Protein AF-A0A8S2RSL2-F1 (afdb_monomer_lite)

Sequence (350 aa):
KLLSSSQSYVFEQVNFQDLADSLFYENQVACEIDRRKESNYLLIDHKEEIDSLKLAISENDDIISQIELQLKKLLKDTNKYEQFKITTKADIENLSKEIVLKKQATEYILSINPETERLQNAIEKLKVKLTTLESQWNDIRQTLAEQKDTINKSLSDRLSQTNEKLQMINDMKQKGRLLMTDIKDKGEIFQRLNGEYEQQKTKLKNKQDNNRQFFTKQILEIVANTTKQKEEINKTIIETRVLQKDLNRLTEKLERTFQVTDTRLFKDAKVDECARRSYKMLITLHCDCDFVYKIVEEIGVIIREIRELEDQIEVEAQKNMSTNLETLLNEYKKIKGENMALKSKVGNSK

InterPro domains:
  IPR008530 Coiled-coil domain-containing protein 22 [PTHR15668] (45-346)
  IPR048348 CCDC22, coiled-coil domain [PF05667] (42-319)

Secondary structure (DSSP, 8-state):
-----------------SSSSTTSSSTTTSSTTHHHHHHHHHHHHHHHHHHHHHHHHHHHHHHHHHHHHHHHHHHHHHHHHHHHHHHHHHHHHHHHHHHHHHHHHHHHHHHHHHHHHHHHHHHHHHHHHHHHHHHHHHHHHHHHHHHHHHHHHHHHHHHHHHHHHHHHHHHHHHHHHHHHHHHHHHHHHHHHHHHHHHHHHHHHHHHHHHHHHHHHHHHHHHHHHHHHHHHHHHHHHHHHHHHHHHHHHHHHHHHHHHHHHHHHHHHHTTT-HHHHHHHHHHHHHHHHHHHHHHHHHHHHHHHHHHHHHHHHHHHHHHT-HHHHHHHHHHHHHHHHHHHHHHHHHHHTT-

Organism: NCBI:txid1234261

Structure (mmCIF, N/CA/C/O backbone):
data_AF-A0A8S2RSL2-F1
#
_entry.id   AF-A0A8S2RSL2-F1
#
loop_
_atom_site.group_PDB
_atom_site.id
_atom_site.type_symbol
_atom_site.label_atom_id
_atom_site.label_alt_id
_atom_site.label_comp_id
_atom_site.label_asym_id
_atom_site.label_entity_id
_atom_site.label_seq_id
_atom_site.pdbx_PDB_ins_code
_atom_site.Cartn_x
_atom_site.Cartn_y
_atom_site.Cartn_z
_atom_site.occupancy
_atom_site.B_iso_or_equiv
_atom_site.auth_seq_id
_atom_site.auth_comp_id
_atom_site.auth_asym_id
_atom_site.auth_atom_id
_atom_site.pdbx_PDB_model_num
ATOM 1 N N . LYS A 1 1 ? 109.206 52.156 -227.667 1.00 40.44 1 LYS A N 1
ATOM 2 C CA . LYS A 1 1 ? 109.828 52.419 -228.989 1.00 40.44 1 LYS A CA 1
ATOM 3 C C . LYS A 1 1 ? 110.739 53.640 -228.848 1.00 40.44 1 LYS A C 1
ATOM 5 O O . LYS A 1 1 ? 110.210 54.656 -228.442 1.00 40.44 1 LYS A O 1
ATOM 10 N N . LEU A 1 2 ? 112.037 53.459 -229.147 1.00 46.91 2 LEU A N 1
ATOM 11 C CA . LEU A 1 2 ? 113.024 54.375 -229.781 1.00 46.91 2 LEU A CA 1
ATOM 12 C C . LEU A 1 2 ? 113.200 55.812 -229.218 1.00 46.91 2 LEU A C 1
ATOM 14 O O . LEU A 1 2 ? 112.236 56.560 -229.183 1.00 46.91 2 LEU A O 1
ATOM 18 N N . LEU A 1 3 ? 114.397 56.151 -228.689 1.00 50.72 3 LEU A N 1
ATOM 19 C CA . LEU A 1 3 ? 115.551 56.913 -229.283 1.00 50.72 3 LEU A CA 1
ATOM 20 C C . LEU A 1 3 ? 115.471 58.432 -228.950 1.00 50.72 3 LEU A C 1
ATOM 22 O O . LEU A 1 3 ? 114.365 58.940 -228.888 1.00 50.72 3 LEU A O 1
ATOM 26 N N . SER A 1 4 ? 116.519 59.263 -228.780 1.00 50.34 4 SER A N 1
ATOM 27 C CA . SER A 1 4 ? 117.995 59.155 -228.633 1.00 50.34 4 SER A CA 1
ATOM 28 C C . SER A 1 4 ? 118.654 60.559 -228.521 1.00 50.34 4 SER A C 1
ATOM 30 O O . SER A 1 4 ? 118.080 61.504 -229.052 1.00 50.34 4 SER A O 1
ATOM 32 N N . SER A 1 5 ? 119.922 60.599 -228.048 1.00 45.25 5 SER A N 1
ATOM 33 C CA . SER A 1 5 ? 121.058 61.523 -228.374 1.00 45.25 5 SER A CA 1
ATOM 34 C C . SER A 1 5 ? 121.157 62.889 -227.653 1.00 45.25 5 SER A C 1
ATOM 36 O O . SER A 1 5 ? 120.127 63.523 -227.497 1.00 45.25 5 SER A O 1
ATOM 38 N N . SER A 1 6 ? 122.303 63.535 -227.330 1.00 51.75 6 SER A N 1
ATOM 39 C CA . SER A 1 6 ? 123.736 63.264 -226.984 1.00 51.75 6 SER A CA 1
ATOM 40 C C . SER A 1 6 ? 124.492 64.633 -226.906 1.00 51.75 6 SER A C 1
ATOM 42 O O . SER A 1 6 ? 124.106 65.541 -227.631 1.00 51.75 6 SER A O 1
ATOM 44 N N . GLN A 1 7 ? 125.618 64.701 -226.154 1.00 46.22 7 GLN A N 1
ATOM 45 C CA . GLN A 1 7 ? 126.824 65.605 -226.215 1.00 46.22 7 GLN A CA 1
ATOM 46 C C . GLN A 1 7 ? 127.080 66.834 -225.267 1.00 46.22 7 GLN A C 1
ATOM 48 O O . GLN A 1 7 ? 126.308 67.779 -225.215 1.00 46.22 7 GLN A O 1
ATOM 53 N N . SER A 1 8 ? 128.275 66.773 -224.620 1.00 43.94 8 SER A N 1
ATOM 54 C CA . SER A 1 8 ? 129.411 67.705 -224.277 1.00 43.94 8 SER A CA 1
ATOM 55 C C . SER A 1 8 ? 129.358 69.179 -223.758 1.00 43.94 8 SER A C 1
ATOM 57 O O . SER A 1 8 ? 128.976 70.074 -224.496 1.00 43.94 8 SER A O 1
ATOM 59 N N . TYR A 1 9 ? 130.006 69.381 -222.577 1.00 49.00 9 TYR A N 1
ATOM 60 C CA . TYR A 1 9 ? 131.206 70.196 -222.151 1.00 49.00 9 TYR A CA 1
ATOM 61 C C . TYR A 1 9 ? 131.357 71.761 -222.129 1.00 49.00 9 TYR A C 1
ATOM 63 O O . TYR A 1 9 ? 130.999 72.455 -223.071 1.00 49.00 9 TYR A O 1
ATOM 71 N N . VAL A 1 10 ? 132.148 72.209 -221.108 1.00 42.22 10 VAL A N 1
ATOM 72 C CA . VAL A 1 10 ? 133.019 73.427 -220.881 1.00 42.22 10 VAL A CA 1
ATOM 73 C C . VAL A 1 10 ? 132.590 74.439 -219.766 1.00 42.22 10 VAL A C 1
ATOM 75 O O . VAL A 1 10 ? 131.472 74.389 -219.279 1.00 42.22 10 VAL A O 1
ATOM 78 N N . PHE A 1 11 ? 133.557 75.252 -219.292 1.00 40.66 11 PHE A N 1
ATOM 79 C CA . PHE A 1 11 ? 134.005 75.650 -217.935 1.00 40.66 11 PHE A CA 1
ATOM 80 C C . PHE A 1 11 ? 133.824 77.166 -217.594 1.00 40.66 11 PHE A C 1
ATOM 82 O O . PHE A 1 11 ? 133.716 77.979 -218.503 1.00 40.66 11 PHE A O 1
ATOM 89 N N . GLU A 1 12 ? 133.944 77.491 -216.291 1.00 41.50 12 GLU A N 1
ATOM 90 C CA . GLU A 1 12 ? 134.412 78.742 -215.608 1.00 41.50 12 GLU A CA 1
ATOM 91 C C . GLU A 1 12 ? 133.549 80.020 -215.335 1.00 41.50 12 GLU A C 1
ATOM 93 O O . GLU A 1 12 ? 133.192 80.773 -216.230 1.00 41.50 12 GLU A O 1
ATOM 98 N N . GLN A 1 13 ? 133.357 80.256 -214.014 1.00 45.94 13 GLN A N 1
ATOM 99 C CA . GLN A 1 13 ? 133.505 81.443 -213.114 1.00 45.94 13 GLN A CA 1
ATOM 100 C C . GLN A 1 13 ? 132.868 82.859 -213.304 1.00 45.94 13 GLN A C 1
ATOM 102 O O . GLN A 1 13 ? 132.840 83.434 -214.384 1.00 45.94 13 GLN A O 1
ATOM 107 N N . VAL A 1 14 ? 132.604 83.461 -212.108 1.00 44.91 14 VAL A N 1
ATOM 108 C CA . VAL A 1 14 ? 132.403 84.893 -211.693 1.00 44.91 14 VAL A CA 1
ATOM 109 C C . VAL A 1 14 ? 130.919 85.385 -211.729 1.00 44.91 14 VAL A C 1
ATOM 111 O O . VAL A 1 14 ? 130.247 85.100 -212.705 1.00 44.91 14 VAL A O 1
ATOM 114 N N . ASN A 1 15 ? 130.253 86.092 -210.777 1.00 37.25 15 ASN A N 1
ATOM 115 C CA . ASN A 1 15 ? 130.554 86.851 -209.536 1.00 37.25 15 ASN A CA 1
ATOM 116 C C . ASN A 1 15 ? 129.283 87.090 -208.651 1.00 37.25 15 ASN A C 1
ATOM 118 O O . ASN A 1 15 ? 128.195 87.242 -209.194 1.00 37.25 15 ASN A O 1
ATOM 122 N N . PHE A 1 16 ? 129.497 87.258 -207.332 1.00 37.00 16 PHE A N 1
ATOM 123 C CA . PHE A 1 16 ? 12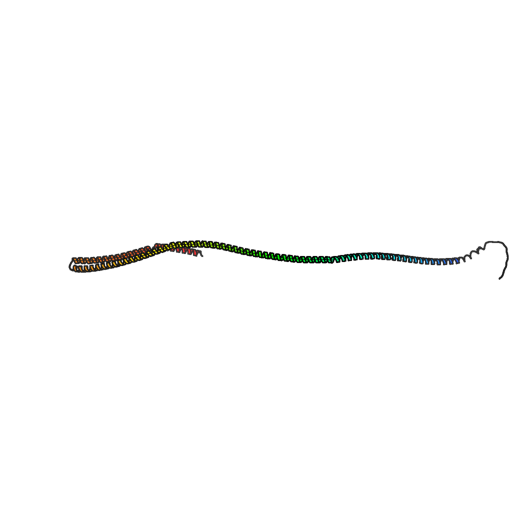8.826 88.107 -206.305 1.00 37.00 16 PHE A CA 1
ATOM 124 C C . PHE A 1 16 ? 127.276 88.242 -206.252 1.00 37.00 16 PHE A C 1
ATOM 126 O O . PHE A 1 16 ? 126.670 88.947 -207.050 1.00 37.00 16 PHE A O 1
ATOM 133 N N . GLN A 1 17 ? 126.572 87.552 -205.341 1.00 45.88 17 GLN A N 1
ATOM 134 C CA . GLN A 1 17 ? 126.402 87.781 -203.878 1.00 45.88 17 GLN A CA 1
ATOM 135 C C . GLN A 1 17 ? 125.217 88.698 -203.456 1.00 45.88 17 GLN A C 1
ATOM 137 O O . GLN A 1 17 ? 124.934 88.735 -202.270 1.00 45.88 17 GLN A O 1
ATOM 142 N N . ASP A 1 18 ? 124.445 89.317 -204.369 1.00 39.16 18 ASP A N 1
ATOM 143 C CA . ASP A 1 18 ? 123.460 90.365 -203.973 1.00 39.16 18 ASP A CA 1
ATOM 144 C C . ASP A 1 18 ? 121.971 90.206 -204.387 1.00 39.16 18 ASP A C 1
ATOM 146 O O . ASP A 1 18 ? 121.194 91.134 -204.193 1.00 39.16 18 ASP A O 1
ATOM 150 N N . LEU A 1 19 ? 121.480 89.062 -204.889 1.00 47.09 19 LEU A N 1
ATOM 151 C CA . LEU A 1 19 ? 120.009 88.825 -204.922 1.00 47.09 19 LEU A CA 1
ATOM 152 C C . LEU A 1 19 ? 119.592 87.360 -204.715 1.00 47.09 19 LEU A C 1
ATOM 154 O O . LEU A 1 19 ? 118.486 86.952 -205.066 1.00 47.09 19 LEU A O 1
ATOM 158 N N . ALA A 1 20 ? 120.476 86.574 -204.101 1.00 43.47 20 ALA A N 1
ATOM 159 C CA . ALA A 1 20 ? 120.116 85.306 -203.473 1.00 43.47 20 ALA A CA 1
ATOM 160 C C . ALA A 1 20 ? 119.351 85.519 -202.141 1.00 43.47 20 ALA A C 1
ATOM 162 O O . ALA A 1 20 ? 118.749 84.577 -201.637 1.00 43.47 20 ALA A O 1
ATOM 163 N N . ASP A 1 21 ? 119.265 86.760 -201.636 1.00 43.25 21 ASP A N 1
ATOM 164 C CA . ASP A 1 21 ? 118.575 87.113 -200.382 1.00 43.25 21 ASP A CA 1
ATOM 165 C C . ASP A 1 21 ? 117.075 87.435 -200.535 1.00 43.25 21 ASP A C 1
ATOM 167 O O . ASP A 1 21 ? 116.334 87.403 -199.554 1.00 43.25 21 ASP A O 1
ATOM 171 N N . SER A 1 22 ? 116.560 87.639 -201.756 1.00 47.34 22 SER A N 1
ATOM 172 C CA . SER A 1 22 ? 115.098 87.696 -201.978 1.00 47.34 22 SER A CA 1
ATOM 173 C C . SER A 1 22 ? 114.487 86.308 -202.233 1.00 47.34 22 SER A C 1
ATOM 175 O O . SER A 1 22 ? 113.265 86.167 -202.264 1.00 47.34 22 SER A O 1
ATOM 177 N N . LEU A 1 23 ? 115.340 85.283 -202.371 1.00 50.75 23 LEU A N 1
ATOM 178 C CA . LEU A 1 23 ? 115.007 83.862 -202.503 1.00 50.75 23 LEU A CA 1
ATOM 179 C C . LEU A 1 23 ? 114.842 83.144 -201.146 1.00 50.75 23 LEU A C 1
ATOM 181 O O . LEU A 1 23 ? 114.748 81.921 -201.130 1.00 50.75 23 LEU A O 1
ATOM 185 N N . PHE A 1 24 ? 114.767 83.858 -200.014 1.00 47.62 24 PHE A N 1
ATOM 186 C CA . PHE A 1 24 ? 114.710 83.199 -198.700 1.00 47.62 24 PHE A CA 1
ATOM 187 C C . PHE A 1 24 ? 113.579 83.656 -197.760 1.00 47.62 24 PHE A C 1
ATOM 189 O O . PHE A 1 24 ? 113.205 82.880 -196.889 1.00 47.62 24 PHE A O 1
ATOM 196 N N . TYR A 1 25 ? 112.965 84.840 -197.928 1.00 52.78 25 TYR A N 1
ATOM 197 C CA . TYR A 1 25 ? 112.122 85.389 -196.845 1.00 52.78 25 TYR A CA 1
ATOM 198 C C . TYR A 1 25 ? 110.593 85.340 -197.006 1.00 52.78 25 TYR A C 1
ATOM 200 O O . TYR A 1 25 ? 109.908 85.249 -195.992 1.00 52.78 25 TYR A O 1
ATOM 208 N N . GLU A 1 26 ? 110.011 85.346 -198.211 1.00 48.56 26 GLU A N 1
ATOM 209 C CA . GLU A 1 26 ? 108.533 85.389 -198.315 1.00 48.56 26 GLU A CA 1
ATOM 210 C C . GLU A 1 26 ? 107.872 84.034 -198.596 1.00 48.56 26 GLU A C 1
ATOM 212 O O . GLU A 1 26 ? 106.778 83.775 -198.096 1.00 48.56 26 GLU A O 1
ATOM 217 N N . ASN A 1 27 ? 108.549 83.104 -199.278 1.00 50.44 27 ASN A N 1
ATOM 218 C CA . ASN A 1 27 ? 107.968 81.784 -199.571 1.00 50.44 27 ASN A CA 1
ATOM 219 C C . ASN A 1 27 ? 108.178 80.738 -198.452 1.00 50.44 27 ASN A C 1
ATOM 221 O O . ASN A 1 27 ? 107.645 79.634 -198.540 1.00 50.44 27 ASN A O 1
ATOM 225 N N . GLN A 1 28 ? 108.906 81.088 -197.381 1.00 52.16 28 GLN A N 1
ATOM 226 C CA . GLN A 1 28 ? 109.078 80.246 -196.186 1.00 52.16 28 GLN A CA 1
ATOM 227 C C . GLN A 1 28 ? 108.006 80.519 -195.107 1.00 52.16 28 GLN A C 1
ATOM 229 O O . GLN A 1 28 ? 107.747 79.666 -194.269 1.00 52.16 28 GLN A O 1
ATOM 234 N N . VAL A 1 29 ? 107.300 81.658 -195.155 1.00 55.25 29 VAL A N 1
ATOM 235 C CA . VAL A 1 29 ? 106.360 82.052 -194.083 1.00 55.25 29 VAL A CA 1
ATOM 236 C C . VAL A 1 29 ? 104.937 81.509 -194.291 1.00 55.25 29 VAL A C 1
ATOM 238 O O . VAL A 1 29 ? 104.241 81.230 -193.315 1.00 55.25 29 VAL A O 1
ATOM 241 N N . ALA A 1 30 ? 104.494 81.277 -195.531 1.00 48.28 30 ALA A N 1
ATOM 242 C CA . ALA A 1 30 ? 103.122 80.817 -195.782 1.00 48.28 30 ALA A CA 1
ATOM 243 C C . ALA A 1 30 ? 102.903 79.310 -195.513 1.00 48.28 30 ALA A C 1
ATOM 245 O O . ALA A 1 30 ? 101.808 78.918 -195.123 1.00 48.28 30 ALA A O 1
ATOM 246 N N . CYS A 1 31 ? 103.934 78.463 -195.641 1.00 48.91 31 CYS A N 1
ATOM 247 C CA . CYS A 1 31 ? 103.812 77.006 -195.447 1.00 48.91 31 CYS A CA 1
ATOM 248 C C . CYS A 1 31 ? 103.988 76.547 -193.979 1.00 48.91 31 CYS A C 1
ATOM 250 O O . CYS A 1 31 ? 103.610 75.431 -193.624 1.00 48.91 31 CYS A O 1
ATOM 252 N N . GLU A 1 32 ? 104.530 77.397 -193.098 1.00 52.94 32 GLU A N 1
ATOM 253 C CA . GLU A 1 32 ? 104.792 77.056 -191.688 1.00 52.94 32 GLU A CA 1
ATOM 254 C C . GLU A 1 32 ? 103.556 77.251 -190.773 1.00 52.94 32 GLU A C 1
ATOM 256 O O . GLU A 1 32 ? 103.499 76.706 -189.667 1.00 52.94 32 GLU A O 1
ATOM 261 N N . ILE A 1 33 ? 102.538 78.001 -191.222 1.00 55.09 33 ILE A N 1
ATOM 262 C CA . ILE A 1 33 ? 101.327 78.293 -190.429 1.00 55.09 33 ILE A CA 1
ATOM 263 C C . ILE A 1 33 ? 100.302 77.147 -190.497 1.00 55.09 33 ILE A C 1
ATOM 265 O O . ILE A 1 33 ? 99.645 76.867 -189.489 1.00 55.09 33 ILE A O 1
ATOM 269 N N . ASP A 1 34 ? 100.216 76.418 -191.612 1.00 53.44 34 ASP A N 1
ATOM 270 C CA . ASP A 1 34 ? 99.239 75.328 -191.753 1.00 53.44 34 ASP A CA 1
ATOM 271 C C . ASP A 1 34 ? 99.625 74.057 -190.970 1.00 53.44 34 ASP A C 1
ATOM 273 O O . ASP A 1 34 ? 98.750 73.395 -190.413 1.00 53.44 34 ASP A O 1
ATOM 277 N N . ARG A 1 35 ? 100.921 73.776 -190.743 1.00 54.91 35 ARG A N 1
ATOM 278 C CA . ARG A 1 35 ? 101.350 72.634 -189.899 1.00 54.91 35 ARG A CA 1
ATOM 279 C C . ARG A 1 35 ? 101.086 72.807 -188.400 1.00 54.91 35 ARG A C 1
ATOM 281 O O . ARG A 1 35 ? 101.005 71.815 -187.676 1.00 54.91 35 ARG A O 1
ATOM 288 N N . ARG A 1 36 ? 100.939 74.039 -187.898 1.00 55.44 36 ARG A N 1
ATOM 289 C CA . ARG A 1 36 ? 100.683 74.291 -186.464 1.00 55.44 36 ARG A CA 1
ATOM 290 C C . ARG A 1 36 ? 99.218 74.120 -186.055 1.00 55.44 36 ARG A C 1
ATOM 292 O O . ARG A 1 36 ? 98.954 73.968 -184.864 1.00 55.44 36 ARG A O 1
ATOM 299 N N . LYS A 1 37 ? 98.272 74.111 -187.000 1.00 55.59 37 LYS A N 1
ATOM 300 C CA . LYS A 1 37 ? 96.844 73.915 -186.691 1.00 55.59 37 LYS A CA 1
ATOM 301 C C . LYS A 1 37 ? 96.454 72.439 -186.554 1.00 55.59 37 LYS A C 1
ATOM 303 O O . LYS A 1 37 ? 95.645 72.128 -185.688 1.00 55.59 37 LYS A O 1
ATOM 308 N N . GLU A 1 38 ? 97.078 71.528 -187.301 1.00 53.66 38 GLU A N 1
ATOM 309 C CA . GLU A 1 38 ? 96.786 70.083 -187.213 1.00 53.66 38 GLU A CA 1
ATOM 310 C C . GLU A 1 38 ? 97.300 69.426 -185.921 1.00 53.66 38 GLU A C 1
ATOM 312 O O . GLU A 1 38 ? 96.630 68.578 -185.341 1.00 53.66 38 GLU A O 1
ATOM 317 N N . SER A 1 39 ? 98.451 69.862 -185.402 1.00 52.69 39 SER A N 1
ATOM 318 C CA . SER A 1 39 ? 99.049 69.279 -184.188 1.00 52.69 39 SER A CA 1
ATOM 319 C C . SER A 1 39 ? 98.267 69.602 -182.899 1.00 52.69 39 SER A C 1
ATOM 321 O O . SER A 1 39 ? 98.309 68.833 -181.941 1.00 52.69 39 SER A O 1
ATOM 323 N N . ASN A 1 40 ? 97.509 70.705 -182.874 1.00 57.56 40 ASN A N 1
ATOM 324 C CA . ASN A 1 40 ? 96.727 71.108 -181.700 1.00 57.56 40 ASN A CA 1
ATOM 325 C C . ASN A 1 40 ? 95.361 70.407 -181.596 1.00 57.56 40 ASN A C 1
ATOM 327 O O . ASN A 1 40 ? 94.873 70.219 -180.486 1.00 57.56 40 ASN A O 1
ATOM 331 N N . TYR A 1 41 ? 94.759 69.983 -182.713 1.00 57.91 41 TYR A N 1
ATOM 332 C CA . TYR A 1 41 ? 93.483 69.255 -182.674 1.00 57.91 41 TYR A CA 1
ATOM 333 C C . TYR A 1 41 ? 93.645 67.820 -182.144 1.00 57.91 41 TYR A C 1
ATOM 335 O O . TYR A 1 41 ? 92.805 67.357 -181.381 1.00 57.91 41 TYR A O 1
ATOM 343 N N . LEU A 1 42 ? 94.766 67.150 -182.436 1.00 56.84 42 LEU A N 1
ATOM 344 C CA . LEU A 1 42 ? 95.013 65.769 -181.990 1.00 56.84 42 LEU A CA 1
ATOM 345 C C . LEU A 1 42 ? 95.292 65.643 -180.475 1.00 56.84 42 LEU A C 1
ATOM 347 O O . LEU A 1 42 ? 95.115 64.584 -179.881 1.00 56.84 42 LEU A O 1
ATOM 351 N N . LEU A 1 43 ? 95.744 66.724 -179.834 1.00 58.38 43 LEU A N 1
ATOM 352 C CA . LEU A 1 43 ? 96.118 66.729 -178.414 1.00 58.38 43 LEU A CA 1
ATOM 353 C C . LEU A 1 43 ? 94.914 66.930 -177.477 1.00 58.38 43 LEU A C 1
ATOM 355 O O . LEU A 1 43 ? 95.019 66.658 -176.281 1.00 58.38 43 LEU A O 1
ATOM 359 N N . ILE A 1 44 ? 93.785 67.401 -178.014 1.00 61.62 44 ILE A N 1
ATOM 360 C CA . ILE A 1 44 ? 92.535 67.594 -177.269 1.00 61.62 44 ILE A CA 1
ATOM 361 C C . ILE A 1 44 ? 91.763 66.268 -177.178 1.00 61.62 44 ILE A C 1
ATOM 363 O O . ILE A 1 44 ? 91.394 65.884 -176.069 1.00 61.62 44 ILE A O 1
ATOM 367 N N . ASP A 1 45 ? 91.658 65.506 -178.273 1.00 60.25 45 ASP A N 1
ATOM 368 C CA . ASP A 1 45 ? 90.980 64.193 -178.286 1.00 60.25 45 ASP A CA 1
ATOM 369 C C . ASP A 1 45 ? 91.620 63.187 -177.313 1.00 60.25 45 ASP A C 1
ATOM 371 O O . ASP A 1 45 ? 90.931 62.538 -176.526 1.00 60.25 45 ASP A O 1
ATOM 375 N N . HIS A 1 46 ? 92.955 63.110 -177.268 1.00 61.78 46 HIS A N 1
ATOM 376 C CA . HIS A 1 46 ? 93.641 62.214 -176.328 1.00 61.78 46 HIS A CA 1
ATOM 377 C C . HIS A 1 46 ? 93.460 62.607 -174.854 1.00 61.78 46 HIS A C 1
ATOM 379 O O . HIS A 1 46 ? 93.664 61.780 -173.963 1.00 61.78 46 HIS A O 1
ATOM 385 N N . LYS A 1 47 ? 93.089 63.860 -174.567 1.00 62.03 47 LYS A N 1
ATOM 386 C CA . LYS A 1 47 ? 92.864 64.325 -173.195 1.00 62.03 47 LYS A CA 1
ATOM 387 C C . LYS A 1 47 ? 91.468 63.949 -172.698 1.00 62.03 47 LYS A C 1
ATOM 389 O O . LYS A 1 47 ? 91.341 63.541 -171.547 1.00 62.03 47 LYS A O 1
ATOM 394 N N . GLU A 1 48 ? 90.463 64.001 -173.571 1.00 62.97 48 GLU A N 1
ATOM 395 C CA . GLU A 1 48 ? 89.098 63.564 -173.251 1.00 62.97 48 GLU A CA 1
ATOM 396 C C . GLU A 1 48 ? 89.015 62.041 -173.034 1.00 62.97 48 GLU A C 1
ATOM 398 O O . GLU A 1 48 ? 88.341 61.578 -172.111 1.00 62.97 48 GLU A O 1
ATOM 403 N N . GLU A 1 49 ? 89.782 61.249 -173.791 1.00 62.06 49 GLU A N 1
ATOM 404 C CA . GLU A 1 49 ? 89.819 59.788 -173.625 1.00 62.06 49 GLU A CA 1
ATOM 405 C C . GLU A 1 49 ? 90.417 59.361 -172.267 1.00 62.06 49 GLU A C 1
ATOM 407 O O . GLU A 1 49 ? 89.874 58.482 -171.589 1.00 62.06 49 GLU A O 1
ATOM 412 N N . ILE A 1 50 ? 91.485 60.029 -171.810 1.00 62.56 50 ILE A N 1
ATOM 413 C CA . ILE A 1 50 ? 92.126 59.748 -170.512 1.00 62.56 50 ILE A CA 1
ATOM 414 C C . ILE A 1 50 ? 91.199 60.084 -169.336 1.00 62.56 50 ILE A C 1
ATOM 416 O O . ILE A 1 50 ? 91.195 59.359 -168.335 1.00 62.56 50 ILE A O 1
ATOM 420 N N . ASP A 1 51 ? 90.410 61.153 -169.437 1.00 64.88 51 ASP A N 1
ATOM 421 C CA . ASP A 1 51 ? 89.491 61.535 -168.364 1.00 64.88 51 ASP A CA 1
ATOM 422 C C . ASP A 1 51 ? 88.278 60.589 -168.280 1.00 64.88 51 ASP A C 1
ATOM 424 O O . ASP A 1 51 ? 87.822 60.289 -167.174 1.00 64.88 51 ASP A O 1
ATOM 428 N N . SER A 1 52 ? 87.835 59.998 -169.398 1.00 65.44 52 SER A N 1
ATOM 429 C CA . SER A 1 52 ? 86.785 58.962 -169.388 1.00 65.44 52 SER A CA 1
ATOM 430 C C . SER A 1 52 ? 87.229 57.659 -168.698 1.00 65.44 52 SER A C 1
ATOM 432 O O . SER A 1 52 ? 86.493 57.094 -167.886 1.00 65.44 52 SER A O 1
ATOM 434 N N . LEU A 1 53 ? 88.470 57.215 -168.939 1.00 66.00 53 LEU A N 1
ATOM 435 C CA . LEU A 1 53 ? 89.018 55.998 -168.330 1.00 66.00 53 LEU A CA 1
ATOM 436 C C . LEU A 1 53 ? 89.294 56.166 -166.831 1.00 66.00 53 LEU A C 1
ATOM 438 O O . LEU A 1 53 ? 89.105 55.221 -166.065 1.00 66.00 53 LEU A O 1
ATOM 442 N N . LYS A 1 54 ? 89.685 57.366 -166.381 1.00 62.69 54 LYS A N 1
ATOM 443 C CA . LYS A 1 54 ? 89.822 57.657 -164.943 1.00 62.69 54 LYS A CA 1
ATOM 444 C C . LYS A 1 54 ? 88.489 57.566 -164.207 1.00 62.69 54 LYS A C 1
ATOM 446 O O . LYS A 1 54 ? 88.462 57.078 -163.079 1.00 62.69 54 LYS A O 1
ATOM 451 N N . LEU A 1 55 ? 87.399 58.003 -164.839 1.00 68.19 55 LEU A N 1
ATOM 452 C CA . LEU A 1 55 ? 86.069 57.936 -164.237 1.00 68.19 55 LEU A CA 1
ATOM 453 C C . LEU A 1 55 ? 85.621 56.477 -164.040 1.00 68.19 55 LEU A C 1
ATOM 455 O O . LEU A 1 55 ? 85.179 56.112 -162.954 1.00 68.19 55 LEU A O 1
ATOM 459 N N . ALA A 1 56 ? 85.852 55.617 -165.038 1.00 69.12 56 ALA A N 1
ATOM 460 C CA . ALA A 1 56 ? 85.525 54.191 -164.957 1.00 69.12 56 ALA A CA 1
ATOM 461 C C . ALA A 1 56 ? 86.355 53.425 -163.903 1.00 69.12 56 ALA A C 1
ATOM 463 O O . ALA A 1 56 ? 85.878 52.452 -163.317 1.00 69.12 56 ALA A O 1
ATOM 464 N N . ILE A 1 57 ? 87.599 53.843 -163.638 1.00 67.00 57 ILE A N 1
ATOM 465 C CA . ILE A 1 57 ? 88.420 53.254 -162.566 1.00 67.00 57 ILE A CA 1
ATOM 466 C C . ILE A 1 57 ? 87.859 53.633 -161.188 1.00 67.00 57 ILE A C 1
ATOM 468 O O . ILE A 1 57 ? 87.731 52.759 -160.334 1.00 67.00 57 ILE A O 1
ATOM 472 N N . SER A 1 58 ? 87.440 54.890 -160.998 1.00 69.75 58 SER A N 1
ATOM 473 C CA . SER A 1 58 ? 86.813 55.335 -159.745 1.00 69.75 58 SER A CA 1
ATOM 474 C C . SER A 1 58 ? 85.521 54.571 -159.435 1.00 69.75 58 SER A C 1
ATOM 476 O O . SER A 1 58 ? 85.290 54.207 -158.286 1.00 69.75 58 SER A O 1
ATOM 478 N N . GLU A 1 59 ? 84.689 54.297 -160.443 1.00 72.38 59 GLU A N 1
ATOM 479 C CA . GLU A 1 59 ? 83.447 53.536 -160.250 1.00 72.38 59 GLU A CA 1
ATOM 480 C C . GLU A 1 59 ? 83.710 52.070 -159.861 1.00 72.38 59 GLU A C 1
ATOM 482 O O . GLU A 1 59 ? 82.985 51.502 -159.042 1.00 72.38 59 GLU A O 1
ATOM 487 N N . ASN A 1 60 ? 84.769 51.451 -160.394 1.00 69.44 60 ASN A N 1
ATOM 488 C CA . ASN A 1 60 ? 85.135 50.081 -160.027 1.00 69.44 60 ASN A CA 1
ATOM 489 C C . ASN A 1 60 ? 85.691 49.977 -158.593 1.00 69.44 60 ASN A C 1
ATOM 491 O O . ASN A 1 60 ? 85.390 48.998 -157.904 1.00 69.44 60 ASN A O 1
ATOM 495 N N . ASP A 1 61 ? 86.432 50.980 -158.113 1.00 69.56 61 ASP A N 1
ATOM 496 C CA . ASP A 1 61 ? 86.927 51.016 -156.726 1.00 69.56 61 ASP A CA 1
ATOM 497 C C . ASP A 1 61 ? 85.778 51.130 -155.698 1.00 69.56 61 ASP A C 1
ATOM 499 O O . ASP A 1 61 ? 85.817 50.498 -154.631 1.00 69.56 61 ASP A O 1
ATOM 503 N N . ASP A 1 62 ? 84.700 51.845 -156.040 1.00 71.62 62 ASP A N 1
ATOM 504 C CA . ASP A 1 62 ? 83.495 51.938 -155.204 1.00 71.62 62 ASP A CA 1
ATOM 505 C C . ASP A 1 62 ? 82.727 50.604 -155.130 1.00 71.62 62 ASP A C 1
ATOM 507 O O . ASP A 1 62 ? 82.246 50.211 -154.058 1.00 71.62 62 ASP A O 1
ATOM 511 N N . ILE A 1 63 ? 82.652 49.856 -156.239 1.00 76.31 63 ILE A N 1
ATOM 512 C CA . ILE A 1 63 ? 82.020 48.525 -156.268 1.00 76.31 63 ILE A CA 1
ATOM 513 C C . ILE A 1 63 ? 82.818 47.528 -155.412 1.00 76.31 63 ILE A C 1
ATOM 515 O O . ILE A 1 63 ? 82.225 46.767 -154.639 1.00 76.31 63 ILE A O 1
ATOM 519 N N . ILE A 1 64 ? 84.154 47.552 -155.490 1.00 73.00 64 ILE A N 1
ATOM 520 C CA . ILE A 1 64 ? 85.021 46.684 -154.675 1.00 73.00 64 ILE A CA 1
ATOM 521 C C . ILE A 1 64 ? 84.813 46.968 -153.179 1.00 73.00 64 ILE A C 1
ATOM 523 O O . ILE A 1 64 ? 84.594 46.034 -152.399 1.00 73.00 64 ILE A O 1
ATOM 527 N N . SER A 1 65 ? 84.759 48.244 -152.783 1.00 71.75 65 SER A N 1
ATOM 528 C CA . SER A 1 65 ? 84.503 48.635 -151.388 1.00 71.75 65 SER A CA 1
ATOM 529 C C . SER A 1 65 ? 83.141 48.151 -150.866 1.00 71.75 65 SER A C 1
ATOM 531 O O . SER A 1 65 ? 83.023 47.747 -149.702 1.00 71.75 65 SER A O 1
ATOM 533 N N . GLN A 1 66 ? 82.096 48.133 -151.704 1.00 74.25 66 GLN A N 1
ATOM 534 C CA . GLN A 1 66 ? 80.782 47.616 -151.301 1.00 74.25 66 GLN A CA 1
ATOM 535 C C . GLN A 1 66 ? 80.777 46.096 -151.073 1.00 74.25 66 GLN A C 1
ATOM 537 O O . GLN A 1 66 ? 80.161 45.627 -150.107 1.00 74.25 66 GLN A O 1
ATOM 542 N N . ILE A 1 67 ? 81.478 45.321 -151.907 1.00 75.38 67 ILE A N 1
ATOM 543 C CA . ILE A 1 67 ? 81.550 43.856 -151.776 1.00 75.38 67 ILE A CA 1
ATOM 544 C C . ILE A 1 67 ? 82.311 43.456 -150.503 1.00 75.38 67 ILE A C 1
ATOM 546 O O . ILE A 1 67 ? 81.860 42.576 -149.759 1.00 75.38 67 ILE A O 1
ATOM 550 N N . GLU A 1 68 ? 83.413 44.140 -150.182 1.00 69.25 68 GLU A N 1
ATOM 551 C CA . GLU A 1 68 ? 84.161 43.892 -148.942 1.00 69.25 68 GLU A CA 1
ATOM 552 C C . GLU A 1 68 ? 83.305 44.126 -147.686 1.00 69.25 68 GLU A C 1
ATOM 554 O O . GLU A 1 68 ? 83.392 43.382 -146.698 1.00 69.25 68 GLU A O 1
ATOM 559 N N . LEU A 1 69 ? 82.424 45.131 -147.724 1.00 74.31 69 LEU A N 1
ATOM 560 C CA . LEU A 1 69 ? 81.514 45.431 -146.622 1.00 74.31 69 LEU A CA 1
ATOM 561 C C . LEU A 1 69 ? 80.439 44.344 -146.443 1.00 74.31 69 LEU A C 1
ATOM 563 O O . LEU A 1 69 ? 80.079 44.008 -145.308 1.00 74.31 69 LEU A O 1
ATOM 567 N N . GLN A 1 70 ? 79.937 43.771 -147.541 1.00 75.06 70 GLN A N 1
ATOM 568 C CA . GLN A 1 70 ? 78.964 42.674 -147.504 1.00 75.06 70 GLN A CA 1
ATOM 569 C C . GLN A 1 70 ? 79.581 41.369 -146.980 1.00 75.06 70 GLN A C 1
ATOM 571 O O . GLN A 1 70 ? 78.971 40.709 -146.132 1.00 75.06 70 GLN A O 1
ATOM 576 N N . LEU A 1 71 ? 80.815 41.040 -147.378 1.00 73.75 71 LEU A N 1
ATOM 577 C CA . LEU A 1 71 ? 81.529 39.863 -146.866 1.00 73.75 71 LEU A CA 1
ATOM 578 C C . LEU A 1 71 ? 81.771 39.944 -145.350 1.00 73.75 71 LEU A C 1
ATOM 580 O O . LEU A 1 71 ? 81.546 38.965 -144.633 1.00 73.75 71 LEU A O 1
ATOM 584 N N . LYS A 1 72 ? 82.129 41.123 -144.819 1.00 77.56 72 LYS A N 1
ATOM 585 C CA . LYS A 1 72 ? 82.276 41.325 -143.363 1.00 77.56 72 LYS A CA 1
ATOM 586 C C . LYS A 1 72 ? 80.965 41.137 -142.590 1.00 77.56 72 LYS A C 1
ATOM 588 O O . LYS A 1 72 ? 81.005 40.680 -141.444 1.00 77.56 72 LYS A O 1
ATOM 593 N N . LYS A 1 73 ? 79.809 41.474 -143.177 1.00 77.75 73 LYS A N 1
ATOM 594 C CA . LYS A 1 73 ? 78.495 41.236 -142.550 1.00 77.75 73 LYS A CA 1
ATOM 595 C C . LYS A 1 73 ? 78.168 39.744 -142.478 1.00 77.75 73 LYS A C 1
ATOM 597 O O . LYS A 1 73 ? 77.869 39.256 -141.391 1.00 77.75 73 LYS A O 1
ATOM 602 N N . LEU A 1 74 ? 78.317 39.015 -143.586 1.00 75.25 74 LEU A N 1
ATOM 603 C CA . LEU A 1 74 ? 78.036 37.574 -143.631 1.00 75.25 74 LEU A CA 1
ATOM 604 C C . LEU A 1 74 ? 78.922 36.770 -142.666 1.00 75.25 74 LEU A C 1
ATOM 606 O O . LEU A 1 74 ? 78.439 35.850 -142.001 1.00 75.25 74 LEU A O 1
ATOM 610 N N . LEU A 1 75 ? 80.193 37.157 -142.510 1.00 79.25 75 LEU A N 1
ATOM 611 C CA . LEU A 1 75 ? 81.101 36.501 -141.564 1.00 79.25 75 LEU A CA 1
ATOM 612 C C . LEU A 1 75 ? 80.630 36.655 -140.103 1.00 79.25 75 LEU A C 1
ATOM 614 O O . LEU A 1 75 ? 80.669 35.702 -139.325 1.00 79.25 75 LEU A O 1
ATOM 618 N N . LYS A 1 76 ? 80.138 37.845 -139.723 1.00 77.38 76 LYS A N 1
ATOM 619 C CA . LYS A 1 76 ? 79.596 38.086 -138.375 1.00 77.38 76 LYS A CA 1
ATOM 620 C C . LYS A 1 76 ? 78.336 37.271 -138.104 1.00 77.38 76 LYS A C 1
ATOM 622 O O . LYS A 1 76 ? 78.183 36.766 -136.994 1.00 77.38 76 LYS A O 1
ATOM 627 N N . ASP A 1 77 ? 77.445 37.153 -139.080 1.00 79.88 77 ASP A N 1
ATOM 628 C CA . ASP A 1 77 ? 76.186 36.433 -138.882 1.00 79.88 77 ASP A CA 1
ATOM 629 C C . ASP A 1 77 ? 76.394 34.912 -138.834 1.00 79.88 77 ASP A C 1
ATOM 631 O O . ASP A 1 77 ? 75.752 34.236 -138.028 1.00 79.88 77 ASP A O 1
ATOM 635 N N . THR A 1 78 ? 77.382 34.389 -139.568 1.00 74.31 78 THR A N 1
ATOM 636 C CA . THR A 1 78 ? 77.776 32.970 -139.493 1.00 74.31 78 THR A CA 1
ATOM 637 C C . THR A 1 78 ? 78.307 32.609 -138.098 1.00 74.31 78 THR A C 1
ATOM 639 O O . THR A 1 78 ? 77.842 31.644 -137.491 1.00 74.31 78 THR A O 1
ATOM 642 N N . ASN A 1 79 ? 79.186 33.439 -137.521 1.00 77.75 79 ASN A N 1
ATOM 643 C CA . ASN A 1 79 ? 79.724 33.209 -136.172 1.00 77.75 79 ASN A CA 1
ATOM 644 C C . ASN A 1 79 ? 78.650 33.276 -135.070 1.00 77.75 79 ASN A C 1
ATOM 646 O O . ASN A 1 79 ? 78.704 32.511 -134.106 1.00 77.75 79 ASN A O 1
ATOM 650 N N . LYS A 1 80 ? 77.649 34.160 -135.197 1.00 80.12 80 LYS A N 1
ATOM 651 C CA . LYS A 1 80 ? 76.527 34.222 -134.240 1.00 80.12 80 LYS A CA 1
ATOM 652 C C . LYS A 1 80 ? 75.687 32.945 -134.264 1.00 80.12 80 LYS A C 1
ATOM 654 O O . LYS A 1 80 ? 75.296 32.456 -133.206 1.00 80.12 80 LYS A O 1
ATOM 659 N N . TYR A 1 81 ? 75.410 32.407 -135.453 1.00 79.50 81 TYR A N 1
ATOM 660 C CA . TYR A 1 81 ? 74.626 31.179 -135.592 1.00 79.50 81 TYR A CA 1
ATOM 661 C C . TYR A 1 81 ? 75.350 29.971 -134.984 1.00 79.50 81 TYR A C 1
ATOM 663 O O . TYR A 1 81 ? 74.737 29.144 -134.307 1.00 79.50 81 TYR A O 1
ATOM 671 N N . GLU A 1 82 ? 76.669 29.895 -135.161 1.00 75.69 82 GLU A N 1
ATOM 672 C CA . GLU A 1 82 ? 77.479 28.809 -134.612 1.00 75.69 82 GLU A CA 1
ATOM 673 C C . GLU A 1 82 ? 77.540 28.848 -133.075 1.00 75.69 82 GLU A C 1
ATOM 675 O O . GLU A 1 82 ? 77.350 27.818 -132.425 1.00 75.69 82 GLU A O 1
ATOM 680 N N . GLN A 1 83 ? 77.669 30.040 -132.478 1.00 75.69 83 GLN A N 1
ATOM 681 C CA . GLN A 1 83 ? 77.562 30.211 -131.023 1.00 75.69 83 GLN A CA 1
ATOM 682 C C . GLN A 1 83 ? 76.175 29.815 -130.490 1.00 75.69 83 GLN A C 1
ATOM 684 O O . GLN A 1 83 ? 76.093 29.087 -129.501 1.00 75.69 83 GLN A O 1
ATOM 689 N N . PHE A 1 84 ? 75.092 30.212 -131.169 1.00 81.69 84 PHE A N 1
ATOM 690 C CA . PHE A 1 84 ? 73.723 29.859 -130.771 1.00 81.69 84 PHE A CA 1
ATOM 691 C C . PHE A 1 84 ? 73.460 28.342 -130.828 1.00 81.69 84 PHE A C 1
ATOM 693 O O . PHE A 1 84 ? 72.746 27.779 -129.992 1.00 81.69 84 PHE A O 1
ATOM 700 N N . LYS A 1 85 ? 74.068 27.642 -131.792 1.00 79.88 85 LYS A N 1
ATOM 701 C CA . LYS A 1 85 ? 73.976 26.179 -131.908 1.00 79.88 85 LYS A CA 1
ATOM 702 C C . LYS A 1 85 ? 74.685 25.459 -130.755 1.00 79.88 85 LYS A C 1
ATOM 704 O O . LYS A 1 85 ? 74.207 24.425 -130.293 1.00 79.88 85 LYS A O 1
ATOM 709 N N . ILE A 1 86 ? 75.814 25.988 -130.282 1.00 79.50 86 ILE A N 1
ATOM 710 C CA . ILE A 1 86 ? 76.550 25.412 -129.147 1.00 79.50 86 ILE A CA 1
ATOM 711 C C . ILE A 1 86 ? 75.771 25.614 -127.843 1.00 79.50 86 ILE A C 1
ATOM 713 O O . ILE A 1 86 ? 75.618 24.660 -127.079 1.00 79.50 86 ILE A O 1
ATOM 717 N N . THR A 1 87 ? 75.226 26.813 -127.608 1.00 77.00 87 THR A N 1
ATOM 718 C CA . THR A 1 87 ? 74.456 27.104 -126.386 1.00 77.00 87 THR A CA 1
ATOM 719 C C . THR A 1 87 ? 73.183 26.265 -126.306 1.00 77.00 87 THR A C 1
ATOM 721 O O . THR A 1 87 ? 72.951 25.602 -125.301 1.00 77.00 87 THR A O 1
ATOM 724 N N . THR A 1 88 ? 72.418 26.172 -127.397 1.00 76.50 88 THR A N 1
ATOM 725 C CA . THR A 1 88 ? 71.190 25.355 -127.429 1.00 76.50 88 THR A CA 1
ATOM 726 C C . THR A 1 88 ? 71.456 23.862 -127.221 1.00 76.50 88 THR A C 1
ATOM 728 O O . THR A 1 88 ? 70.662 23.177 -126.577 1.00 76.50 88 THR A O 1
ATOM 731 N N . LYS A 1 89 ? 72.586 23.335 -127.708 1.00 78.56 89 LYS A N 1
ATOM 732 C CA . LYS A 1 89 ? 72.965 21.935 -127.472 1.00 78.56 89 LYS A CA 1
ATOM 733 C C . LYS A 1 89 ? 73.324 21.672 -126.002 1.00 78.56 89 LYS A C 1
ATOM 735 O O . LYS A 1 89 ? 72.940 20.632 -125.470 1.00 78.56 89 LYS A O 1
ATOM 740 N N . ALA A 1 90 ? 74.007 22.613 -125.347 1.00 78.69 90 ALA A N 1
ATOM 741 C CA . ALA A 1 90 ? 74.313 22.526 -123.918 1.00 78.69 90 ALA A CA 1
ATOM 742 C C . ALA A 1 90 ? 73.040 22.572 -123.051 1.00 78.69 90 ALA A C 1
ATOM 744 O O . ALA A 1 90 ? 72.916 21.806 -122.093 1.00 78.69 90 ALA A O 1
ATOM 745 N N . ASP A 1 91 ? 72.061 23.401 -123.425 1.00 80.12 91 ASP A N 1
ATOM 746 C CA . ASP A 1 91 ? 70.780 23.494 -122.717 1.00 80.12 91 ASP A CA 1
ATOM 747 C C . ASP A 1 91 ? 69.976 22.187 -122.808 1.00 80.12 91 ASP A C 1
ATOM 749 O O . ASP A 1 91 ? 69.449 21.711 -121.800 1.00 80.12 91 ASP A O 1
ATOM 753 N N . ILE A 1 92 ? 69.942 21.545 -123.984 1.00 77.75 92 ILE A N 1
ATOM 754 C CA . ILE A 1 92 ? 69.265 20.250 -124.179 1.00 77.75 92 ILE A CA 1
ATOM 755 C C . ILE A 1 92 ? 69.905 19.149 -123.318 1.00 77.75 92 ILE A C 1
ATOM 757 O O . ILE A 1 92 ? 69.190 18.353 -122.702 1.00 77.75 92 ILE A O 1
ATOM 761 N N . GLU A 1 93 ? 71.237 19.103 -123.229 1.00 79.38 93 GLU A N 1
ATOM 762 C CA . GLU A 1 93 ? 71.920 18.128 -122.370 1.00 79.38 93 GLU A CA 1
ATOM 763 C C . GLU A 1 93 ? 71.621 18.356 -120.882 1.00 79.38 93 GLU A C 1
ATOM 765 O O . GLU A 1 93 ? 71.356 17.388 -120.162 1.00 79.38 93 GLU A O 1
ATOM 770 N N . ASN A 1 94 ? 71.593 19.608 -120.418 1.00 80.50 94 ASN A N 1
ATOM 771 C CA . ASN A 1 94 ? 71.256 19.932 -119.029 1.00 80.50 94 ASN A CA 1
ATOM 772 C C . ASN A 1 94 ? 69.806 19.559 -118.680 1.00 80.50 94 ASN A C 1
ATOM 774 O O . ASN A 1 94 ? 69.573 18.889 -117.671 1.00 80.50 94 ASN A O 1
ATOM 778 N N . LEU A 1 95 ? 68.848 19.889 -119.551 1.00 80.19 95 LEU A N 1
ATOM 779 C CA . LEU A 1 95 ? 67.440 19.506 -119.393 1.00 80.19 95 LEU A CA 1
ATOM 780 C C . LEU A 1 95 ? 67.255 17.981 -119.364 1.00 80.19 95 LEU A C 1
ATOM 782 O O . LEU A 1 95 ? 66.470 17.466 -118.566 1.00 80.19 95 LEU A O 1
ATOM 786 N N . SER A 1 96 ? 68.004 17.235 -120.183 1.00 77.56 96 SER A N 1
ATOM 787 C CA . SER A 1 96 ? 67.924 15.768 -120.194 1.00 77.56 96 SER A CA 1
ATOM 788 C C . SER A 1 96 ? 68.374 15.145 -118.865 1.00 77.56 96 SER A C 1
ATOM 790 O O . SER A 1 96 ? 67.698 14.257 -118.340 1.00 77.56 96 SER A O 1
ATOM 792 N N . LYS A 1 97 ? 69.461 15.658 -118.270 1.00 79.56 97 LYS A N 1
ATOM 793 C CA . LYS A 1 97 ? 69.964 15.212 -116.961 1.00 79.56 97 LYS A CA 1
ATOM 794 C C . LYS A 1 97 ? 68.969 15.537 -115.848 1.00 79.56 97 LYS A C 1
ATOM 796 O O . LYS A 1 97 ? 68.715 14.694 -114.991 1.00 79.56 97 LYS A O 1
ATOM 801 N N . GLU A 1 98 ? 68.355 16.718 -115.890 1.00 79.88 98 GLU A N 1
ATOM 802 C CA . GLU A 1 98 ? 67.345 17.125 -114.911 1.00 79.88 98 GLU A CA 1
ATOM 803 C C . GLU A 1 98 ? 66.092 16.234 -114.966 1.00 79.88 98 GLU A C 1
ATOM 805 O O . GLU A 1 98 ? 65.564 15.832 -113.928 1.00 79.88 98 GLU A O 1
ATOM 810 N N . ILE A 1 99 ? 65.640 15.855 -116.166 1.00 78.81 99 ILE A N 1
ATOM 811 C CA . ILE A 1 99 ? 64.502 14.940 -116.338 1.00 78.81 99 ILE A CA 1
ATOM 812 C C . ILE A 1 99 ? 64.814 13.554 -115.763 1.00 78.81 99 ILE A C 1
ATOM 814 O O . ILE A 1 99 ? 63.955 12.966 -115.105 1.00 78.81 99 ILE A O 1
ATOM 818 N N . VAL A 1 100 ? 66.022 13.027 -115.980 1.00 79.50 100 VAL A N 1
ATOM 819 C CA . VAL A 1 100 ? 66.426 11.724 -115.423 1.00 79.50 100 VAL A CA 1
ATOM 820 C C . VAL A 1 100 ? 66.438 11.767 -113.894 1.00 79.50 100 VAL A C 1
ATOM 822 O O . VAL A 1 100 ? 65.869 10.878 -113.261 1.00 79.50 100 VAL A O 1
ATOM 825 N N . LEU A 1 101 ? 66.994 12.825 -113.299 1.00 79.25 101 LEU A N 1
ATOM 826 C CA . LEU A 1 101 ? 66.999 13.001 -111.844 1.00 79.25 101 LEU A CA 1
ATOM 827 C C . LEU A 1 101 ? 65.577 13.116 -111.272 1.00 79.25 101 LEU A C 1
ATOM 829 O O . LEU A 1 101 ? 65.266 12.481 -110.265 1.00 79.25 101 LEU A O 1
ATOM 833 N N . LYS A 1 102 ? 64.676 13.855 -111.934 1.00 78.19 102 LYS A N 1
ATOM 834 C CA . LYS A 1 102 ? 63.264 13.955 -111.517 1.00 78.19 102 LYS A CA 1
ATOM 835 C C . LYS A 1 102 ? 62.519 12.621 -111.638 1.00 78.19 102 LYS A C 1
ATOM 837 O O . LYS A 1 102 ? 61.693 12.308 -110.781 1.00 78.19 102 LYS A O 1
ATOM 842 N N . LYS A 1 103 ? 62.817 11.807 -112.655 1.00 77.06 103 LYS A N 1
ATOM 843 C CA . LYS A 1 103 ? 62.257 10.449 -112.788 1.00 77.06 103 LYS A CA 1
ATOM 844 C C . LYS A 1 103 ? 62.729 9.524 -111.666 1.00 77.06 103 LYS A C 1
ATOM 846 O O . LYS A 1 103 ? 61.906 8.887 -111.023 1.00 77.06 103 LYS A O 1
ATOM 851 N N . GLN A 1 104 ? 64.023 9.528 -111.356 1.00 78.38 104 GLN A N 1
ATOM 852 C CA . GLN A 1 104 ? 64.558 8.738 -110.241 1.00 78.38 104 GLN A CA 1
ATOM 853 C C . GLN A 1 104 ? 63.976 9.181 -108.889 1.00 78.38 104 GLN A C 1
ATOM 855 O O . GLN A 1 104 ? 63.599 8.343 -108.072 1.00 78.38 104 GLN A O 1
ATOM 860 N N . ALA A 1 105 ? 63.826 10.491 -108.667 1.00 73.88 105 ALA A N 1
ATOM 861 C CA . ALA A 1 105 ? 63.194 11.017 -107.459 1.00 73.88 105 ALA A CA 1
ATOM 862 C C . ALA A 1 105 ? 61.715 10.604 -107.341 1.00 73.88 105 ALA A C 1
ATOM 864 O O . ALA A 1 105 ? 61.256 10.259 -106.255 1.00 73.88 105 ALA A O 1
ATOM 865 N N . THR A 1 106 ? 60.969 10.601 -108.450 1.00 74.25 106 THR A N 1
ATOM 866 C CA . THR A 1 106 ? 59.553 10.195 -108.452 1.00 74.25 106 THR A CA 1
ATOM 867 C C . THR A 1 106 ? 59.373 8.692 -108.242 1.00 74.25 106 THR A C 1
ATOM 869 O O . THR A 1 106 ? 58.506 8.309 -107.459 1.00 74.25 106 THR A O 1
ATOM 872 N N . GLU A 1 107 ? 60.215 7.843 -108.836 1.00 74.50 107 GLU A N 1
ATOM 873 C CA . GLU A 1 107 ? 60.217 6.393 -108.575 1.00 74.50 107 GLU A CA 1
ATOM 874 C C . GLU A 1 107 ? 60.546 6.069 -107.111 1.00 74.50 107 GLU A C 1
ATOM 876 O O . GLU A 1 107 ? 59.875 5.240 -106.493 1.00 74.50 107 GLU A O 1
ATOM 881 N N . TYR A 1 108 ? 61.511 6.775 -106.514 1.00 76.12 108 TYR A N 1
ATOM 882 C CA . TYR A 1 108 ? 61.840 6.614 -105.098 1.00 76.12 108 TYR A CA 1
ATOM 883 C C . TYR A 1 108 ? 60.668 7.016 -104.183 1.00 76.12 108 TYR A C 1
ATOM 885 O O . TYR A 1 108 ? 60.305 6.266 -103.278 1.00 76.12 108 TYR A O 1
ATOM 893 N N . ILE A 1 109 ? 59.995 8.138 -104.464 1.00 72.62 109 ILE A N 1
ATOM 894 C CA . ILE A 1 109 ? 58.801 8.576 -103.716 1.00 72.62 109 ILE A CA 1
ATOM 895 C C . ILE A 1 109 ? 57.647 7.570 -103.859 1.00 72.62 109 ILE A C 1
ATOM 897 O O . ILE A 1 109 ? 56.977 7.250 -102.875 1.00 72.62 109 ILE A O 1
ATOM 901 N N . LEU A 1 110 ? 57.435 7.024 -105.060 1.00 72.38 110 LEU A N 1
ATOM 902 C CA . LEU A 1 110 ? 56.439 5.977 -105.307 1.00 72.38 110 LEU A CA 1
ATOM 903 C C . LEU A 1 110 ? 56.743 4.693 -104.519 1.00 72.38 110 LEU A C 1
ATOM 905 O O . LEU A 1 110 ? 55.813 4.051 -104.036 1.00 72.38 110 LEU A O 1
ATOM 909 N N . SER A 1 111 ? 58.022 4.347 -104.335 1.00 69.75 111 SER A N 1
ATOM 910 C CA . SER A 1 111 ? 58.440 3.163 -103.570 1.00 69.75 111 SER A CA 1
ATOM 911 C C . SER A 1 111 ? 58.259 3.291 -102.049 1.00 69.75 111 SER A C 1
ATOM 913 O O . SER A 1 111 ? 58.015 2.287 -101.385 1.00 69.75 111 SER A O 1
ATOM 915 N N . ILE A 1 112 ? 58.298 4.511 -101.497 1.00 69.56 112 ILE A N 1
ATOM 916 C CA . ILE A 1 112 ? 58.084 4.780 -100.059 1.00 69.56 112 ILE A CA 1
ATOM 917 C C . ILE A 1 112 ? 56.593 4.729 -99.686 1.00 69.56 112 ILE A C 1
ATOM 919 O O . ILE A 1 112 ? 56.237 4.345 -98.571 1.00 69.56 112 ILE A O 1
ATOM 923 N N . ASN A 1 113 ? 55.708 5.068 -100.626 1.00 74.38 113 ASN A N 1
ATOM 924 C CA . ASN A 1 113 ? 54.256 5.102 -100.432 1.00 74.38 113 ASN A CA 1
ATOM 925 C C . ASN A 1 113 ? 53.659 3.799 -99.822 1.00 74.38 113 ASN A C 1
ATOM 927 O O . ASN A 1 113 ? 52.971 3.878 -98.797 1.00 74.38 113 ASN A O 1
ATOM 931 N N . PRO A 1 114 ? 53.975 2.582 -100.323 1.00 76.12 114 PRO A N 1
ATOM 932 C CA . PRO A 1 114 ? 53.477 1.342 -99.717 1.00 76.12 114 PRO A CA 1
ATOM 933 C C . PRO A 1 114 ? 54.034 1.061 -98.309 1.00 76.12 114 PRO A C 1
ATOM 935 O O . PRO A 1 114 ? 53.361 0.420 -97.500 1.00 76.12 114 PRO A O 1
ATOM 938 N N . GLU A 1 115 ? 55.243 1.522 -97.970 1.00 76.50 115 GLU A N 1
ATOM 939 C CA . GLU A 1 115 ? 55.789 1.388 -96.610 1.00 76.50 115 GLU A CA 1
ATOM 940 C C . GLU A 1 115 ? 55.112 2.356 -95.635 1.00 76.50 115 GLU A C 1
ATOM 942 O O . GLU A 1 115 ? 54.764 1.962 -94.517 1.00 76.50 115 GLU A O 1
ATOM 947 N N . THR A 1 116 ? 54.831 3.588 -96.074 1.00 77.81 116 THR A N 1
ATOM 948 C CA . THR A 1 116 ? 54.051 4.551 -95.286 1.00 77.81 116 THR A CA 1
ATOM 949 C C . THR A 1 116 ? 52.628 4.065 -95.037 1.00 77.81 116 THR A C 1
ATOM 951 O O . THR A 1 116 ? 52.141 4.169 -93.913 1.00 77.81 116 THR A O 1
ATOM 954 N N . GLU A 1 117 ? 51.989 3.432 -96.023 1.00 79.56 117 GLU A N 1
ATOM 955 C CA . GLU A 1 117 ? 50.654 2.851 -95.866 1.00 79.56 117 GLU A CA 1
ATOM 956 C C . GLU A 1 117 ? 50.658 1.666 -94.883 1.00 79.56 117 GLU A C 1
ATOM 958 O O . GLU A 1 117 ? 49.764 1.532 -94.043 1.00 79.56 117 GLU A O 1
ATOM 963 N N . ARG A 1 118 ? 51.698 0.819 -94.909 1.00 82.25 118 ARG A N 1
ATOM 964 C CA . ARG A 1 118 ? 51.874 -0.265 -93.924 1.00 82.25 118 ARG A CA 1
ATOM 965 C C . ARG A 1 118 ? 52.046 0.268 -92.503 1.00 82.25 118 ARG A C 1
ATOM 967 O O . ARG A 1 118 ? 51.414 -0.261 -91.586 1.00 82.25 118 ARG A O 1
ATOM 974 N N . LEU A 1 119 ? 52.863 1.304 -92.313 1.00 84.00 119 LEU A N 1
ATOM 975 C CA . LEU A 1 119 ? 53.049 1.949 -91.010 1.00 84.00 119 LEU A CA 1
ATOM 976 C C . LEU A 1 119 ? 51.768 2.635 -90.535 1.00 84.00 119 LEU A C 1
ATOM 978 O O . LEU A 1 119 ? 51.409 2.503 -89.368 1.00 84.00 119 LEU A O 1
ATOM 982 N N . GLN A 1 120 ? 51.033 3.292 -91.429 1.00 84.44 120 GLN A N 1
ATOM 983 C CA . GLN A 1 120 ? 49.762 3.931 -91.101 1.00 84.44 120 GLN A CA 1
ATOM 984 C C . GLN A 1 120 ? 48.701 2.903 -90.693 1.00 84.44 120 GLN A C 1
ATOM 986 O O . GLN A 1 120 ? 48.036 3.082 -89.676 1.00 84.44 120 GLN A O 1
ATOM 991 N N . ASN A 1 121 ? 48.628 1.766 -91.388 1.00 86.94 121 ASN A N 1
ATOM 992 C CA . ASN A 1 121 ? 47.786 0.636 -90.995 1.00 86.94 121 ASN A CA 1
ATOM 993 C C . ASN A 1 121 ? 48.217 0.011 -89.656 1.00 86.94 121 ASN A C 1
ATOM 995 O O . ASN A 1 121 ? 47.369 -0.416 -88.871 1.00 86.94 121 ASN A O 1
ATOM 999 N N . ALA A 1 122 ? 49.519 -0.059 -89.366 1.00 88.06 122 ALA A N 1
ATOM 1000 C CA . ALA A 1 122 ? 50.019 -0.529 -88.074 1.00 88.06 122 ALA A CA 1
ATOM 1001 C C . ALA A 1 122 ? 49.662 0.445 -86.939 1.00 88.06 122 ALA A C 1
ATOM 1003 O O . ALA A 1 122 ? 49.193 0.005 -85.890 1.00 88.06 122 ALA A O 1
ATOM 1004 N N . ILE A 1 123 ? 49.810 1.753 -87.167 1.00 87.94 123 ILE A N 1
ATOM 1005 C CA . ILE A 1 123 ? 49.389 2.812 -86.242 1.00 87.94 123 ILE A CA 1
ATOM 1006 C C . ILE A 1 123 ? 47.884 2.726 -85.997 1.00 87.94 123 ILE A C 1
ATOM 1008 O O . ILE A 1 123 ? 47.460 2.773 -84.848 1.00 87.94 123 ILE A O 1
ATOM 1012 N N . GLU A 1 124 ? 47.077 2.541 -87.040 1.00 91.00 124 GLU A N 1
ATOM 1013 C CA . GLU A 1 124 ? 45.625 2.450 -86.897 1.00 91.00 124 GLU A CA 1
ATOM 1014 C C . GLU A 1 124 ? 45.216 1.196 -86.111 1.00 91.00 124 GLU A C 1
ATOM 1016 O O . GLU A 1 124 ? 44.425 1.278 -85.174 1.00 91.00 124 GLU A O 1
ATOM 1021 N N . LYS A 1 125 ? 45.856 0.047 -86.371 1.00 91.62 125 LYS A N 1
ATOM 1022 C CA . LYS A 1 125 ? 45.682 -1.166 -85.552 1.00 91.62 125 LYS A CA 1
ATOM 1023 C C . LYS A 1 125 ? 46.077 -0.944 -84.089 1.00 91.62 125 LYS A C 1
ATOM 1025 O O . LYS A 1 125 ? 45.414 -1.474 -83.199 1.00 91.62 125 LYS A O 1
ATOM 1030 N N . LEU A 1 126 ? 47.150 -0.198 -83.822 1.00 90.88 126 LEU A N 1
ATOM 1031 C CA . LEU A 1 126 ? 47.587 0.121 -82.460 1.00 90.88 126 LEU A CA 1
ATOM 1032 C C . LEU A 1 126 ? 46.638 1.101 -81.765 1.00 90.88 126 LEU A C 1
ATOM 1034 O O . LEU A 1 126 ? 46.340 0.892 -80.594 1.00 90.88 126 LEU A O 1
ATOM 1038 N N . LYS A 1 127 ? 46.114 2.111 -82.468 1.00 92.56 127 LYS A N 1
ATOM 1039 C 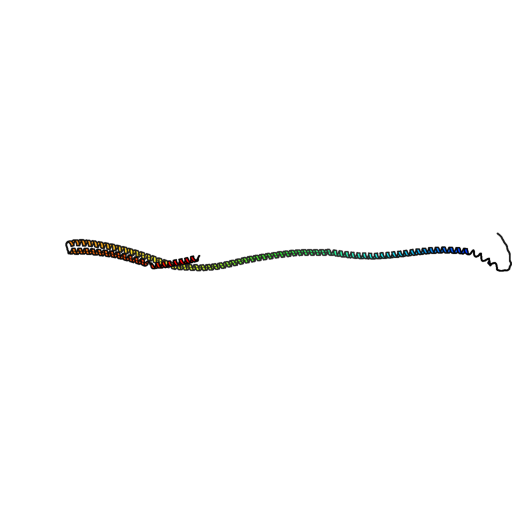CA . LYS A 1 127 ? 45.086 3.020 -81.940 1.00 92.56 127 LYS A CA 1
ATOM 1040 C C . LYS A 1 127 ? 43.819 2.265 -81.579 1.00 92.56 127 LYS A C 1
ATOM 1042 O O . LYS A 1 127 ? 43.330 2.425 -80.469 1.00 92.56 127 LYS A O 1
ATOM 1047 N N . VAL A 1 128 ? 43.332 1.393 -82.466 1.00 92.88 128 VAL A N 1
ATOM 1048 C CA . VAL A 1 128 ? 42.167 0.549 -82.173 1.00 92.88 128 VAL A CA 1
ATOM 1049 C C . VAL A 1 128 ? 42.439 -0.290 -80.926 1.00 92.88 128 VAL A C 1
ATOM 1051 O O . VAL A 1 128 ? 41.653 -0.240 -79.985 1.00 92.88 128 VAL A O 1
ATOM 1054 N N . LYS A 1 129 ? 43.595 -0.964 -80.838 1.00 93.81 129 LYS A N 1
ATOM 1055 C CA . LYS A 1 129 ? 43.981 -1.706 -79.625 1.00 93.81 129 LYS A CA 1
ATOM 1056 C C . LYS A 1 129 ? 44.013 -0.825 -78.371 1.00 93.81 129 LYS A C 1
ATOM 1058 O O . LYS A 1 129 ? 43.513 -1.247 -77.333 1.00 93.81 129 LYS A O 1
ATOM 1063 N N . LEU A 1 130 ? 44.561 0.385 -78.464 1.00 94.38 130 LEU A N 1
ATOM 1064 C CA . LEU A 1 130 ? 44.627 1.336 -77.354 1.00 94.38 130 LEU A CA 1
ATOM 1065 C C . LEU A 1 130 ? 43.226 1.762 -76.902 1.00 94.38 130 LEU A C 1
ATOM 1067 O O . LEU A 1 130 ? 42.933 1.671 -75.718 1.00 94.38 130 LEU A O 1
ATOM 1071 N N . THR A 1 131 ? 42.337 2.112 -77.834 1.00 93.81 131 THR A N 1
ATOM 1072 C CA . THR A 1 131 ? 40.942 2.459 -77.514 1.00 93.81 131 THR A CA 1
ATOM 1073 C C . THR A 1 131 ? 40.175 1.280 -76.911 1.00 93.81 131 THR A C 1
ATOM 1075 O O . THR A 1 131 ? 39.435 1.459 -75.948 1.00 93.81 131 THR A O 1
ATOM 1078 N N . THR A 1 132 ? 40.389 0.050 -77.400 1.00 93.75 132 THR A N 1
ATOM 1079 C CA . THR A 1 132 ? 39.766 -1.141 -76.801 1.00 93.75 132 THR A CA 1
ATOM 1080 C C . THR A 1 132 ? 40.295 -1.417 -75.398 1.00 93.75 132 THR A C 1
ATOM 1082 O O . THR A 1 132 ? 39.515 -1.774 -74.521 1.00 93.75 132 THR A O 1
ATOM 1085 N N . LEU A 1 133 ? 41.596 -1.221 -75.164 1.00 94.38 133 LEU A N 1
ATOM 1086 C CA . LEU A 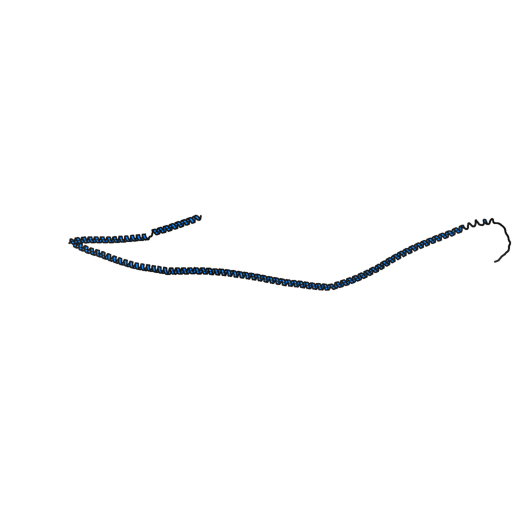1 133 ? 42.200 -1.406 -73.847 1.00 94.38 133 LEU A CA 1
ATOM 1087 C C . LEU A 1 133 ? 41.740 -0.321 -72.869 1.00 94.38 133 LEU A C 1
ATOM 1089 O O . LEU A 1 133 ? 41.490 -0.617 -71.708 1.00 94.38 133 LEU A O 1
ATOM 1093 N N . GLU A 1 134 ? 41.586 0.917 -73.337 1.00 93.69 134 GLU A N 1
ATOM 1094 C CA . GLU A 1 134 ? 41.037 2.022 -72.553 1.00 93.69 134 GLU A CA 1
ATOM 1095 C C . GLU A 1 134 ? 39.574 1.767 -72.170 1.00 93.69 134 GLU A C 1
ATOM 1097 O O . GLU A 1 134 ? 39.213 1.950 -71.009 1.00 93.69 134 GLU A O 1
ATOM 1102 N N . SER A 1 135 ? 38.753 1.265 -73.100 1.00 93.31 135 SER A N 1
ATOM 1103 C CA . SER A 1 135 ? 37.383 0.829 -72.798 1.00 93.31 135 SER A CA 1
ATOM 1104 C C . SER A 1 135 ? 37.376 -0.277 -71.745 1.00 93.31 135 SER A C 1
ATOM 1106 O O . SER A 1 135 ? 36.722 -0.132 -70.720 1.00 93.31 135 SER A O 1
ATOM 1108 N N . GLN A 1 136 ? 38.168 -1.338 -71.938 1.00 94.81 136 GLN A N 1
ATOM 1109 C CA . GLN A 1 136 ? 38.267 -2.446 -70.980 1.00 94.81 136 GLN A CA 1
ATOM 1110 C C . GLN A 1 136 ? 38.752 -1.981 -69.601 1.00 94.81 136 GLN A C 1
ATOM 1112 O O . GLN A 1 136 ? 38.243 -2.428 -68.574 1.00 94.81 136 GLN A O 1
ATOM 1117 N N . TRP A 1 137 ? 39.730 -1.076 -69.563 1.00 95.06 137 TRP A N 1
ATOM 1118 C CA . TRP A 1 137 ? 40.229 -0.490 -68.324 1.00 95.06 137 TRP A CA 1
ATOM 1119 C C . TRP A 1 137 ? 39.150 0.328 -67.614 1.00 95.06 137 TRP A C 1
ATOM 1121 O O . TRP A 1 137 ? 38.988 0.198 -66.401 1.00 95.06 137 TRP A O 1
ATOM 1131 N N . ASN A 1 138 ? 38.395 1.142 -68.354 1.00 94.69 138 ASN A N 1
ATOM 1132 C CA . ASN A 1 138 ? 37.303 1.933 -67.799 1.00 94.69 138 ASN A CA 1
ATOM 1133 C C . ASN A 1 138 ? 36.155 1.046 -67.297 1.00 94.69 138 ASN A C 1
ATOM 1135 O O . ASN A 1 138 ? 35.672 1.291 -66.194 1.00 94.69 138 ASN A O 1
ATOM 1139 N N . ASP A 1 139 ? 35.801 -0.021 -68.017 1.00 95.75 139 ASP A N 1
ATOM 1140 C CA . ASP A 1 139 ? 34.776 -0.988 -67.603 1.00 95.75 139 ASP A CA 1
ATOM 1141 C C . ASP A 1 139 ? 35.173 -1.696 -66.296 1.00 95.75 139 ASP A C 1
ATOM 1143 O O . ASP A 1 139 ? 34.401 -1.754 -65.333 1.00 95.75 139 ASP A O 1
ATOM 1147 N N . ILE A 1 140 ? 36.415 -2.188 -66.208 1.00 95.56 140 ILE A N 1
ATOM 1148 C CA . ILE A 1 140 ? 36.933 -2.816 -64.981 1.00 95.56 140 ILE A CA 1
ATOM 1149 C C . ILE A 1 140 ? 36.991 -1.791 -63.845 1.00 95.56 140 ILE A C 1
ATOM 1151 O O . ILE A 1 140 ? 36.573 -2.076 -62.726 1.00 95.56 140 ILE A O 1
ATOM 1155 N N . ARG A 1 141 ? 37.474 -0.575 -64.108 1.00 95.81 141 ARG A N 1
ATOM 1156 C CA . ARG A 1 141 ? 37.545 0.485 -63.097 1.00 95.81 141 ARG A CA 1
ATOM 1157 C C . ARG A 1 141 ? 36.159 0.859 -62.571 1.00 95.81 141 ARG A C 1
ATOM 1159 O O . ARG A 1 141 ? 36.014 1.050 -61.365 1.00 95.81 141 ARG A O 1
ATOM 1166 N N . GLN A 1 142 ? 35.165 0.966 -63.450 1.00 95.69 142 GLN A N 1
ATOM 1167 C CA . GLN A 1 142 ? 33.793 1.295 -63.084 1.00 95.69 142 GLN A CA 1
ATOM 1168 C C . GLN A 1 142 ? 33.161 0.173 -62.261 1.00 95.69 142 GLN A C 1
ATOM 1170 O O . GLN A 1 142 ? 32.680 0.434 -61.161 1.00 95.69 142 GLN A O 1
ATOM 1175 N N . THR A 1 143 ? 33.233 -1.076 -62.728 1.00 96.69 143 THR A N 1
ATOM 1176 C CA . THR A 1 143 ? 32.693 -2.227 -61.982 1.00 96.69 143 THR A CA 1
ATOM 1177 C C . THR A 1 143 ? 33.333 -2.362 -60.599 1.00 96.69 143 THR A C 1
ATOM 1179 O O . THR A 1 143 ? 32.644 -2.626 -59.615 1.00 96.69 143 THR A O 1
ATOM 1182 N N . LEU A 1 144 ? 34.638 -2.107 -60.476 1.00 95.62 144 LEU A N 1
ATOM 1183 C CA . LEU A 1 144 ? 35.350 -2.164 -59.199 1.00 95.62 144 LEU A CA 1
ATOM 1184 C C . LEU A 1 144 ? 34.989 -0.985 -58.274 1.00 95.62 144 LEU A C 1
ATOM 1186 O O . LEU A 1 144 ? 34.900 -1.160 -57.056 1.00 95.62 144 LEU A O 1
ATOM 1190 N N . ALA A 1 145 ? 34.726 0.202 -58.831 1.00 95.38 145 ALA A N 1
ATOM 1191 C CA . ALA A 1 145 ? 34.202 1.346 -58.082 1.00 95.38 145 ALA A CA 1
ATOM 1192 C C . ALA A 1 145 ? 32.775 1.085 -57.568 1.00 95.38 145 ALA A C 1
ATOM 1194 O O . ALA A 1 145 ? 32.500 1.308 -56.390 1.00 95.38 145 ALA A O 1
ATOM 1195 N N . GLU A 1 146 ? 31.899 0.522 -58.402 1.00 95.88 146 GLU A N 1
ATOM 1196 C CA . GLU A 1 146 ? 30.543 0.118 -58.016 1.00 95.88 146 GLU A CA 1
ATOM 1197 C C . GLU A 1 146 ? 30.563 -0.972 -56.930 1.00 95.88 146 GLU A C 1
ATOM 1199 O O . GLU A 1 146 ? 29.826 -0.892 -55.943 1.00 95.88 146 GLU A O 1
ATOM 1204 N N . GLN A 1 147 ? 31.452 -1.964 -57.040 1.00 96.31 147 GLN A N 1
ATOM 1205 C CA . GLN A 1 147 ? 31.661 -2.972 -55.993 1.00 96.31 147 GLN A CA 1
ATOM 1206 C C . GLN A 1 147 ? 32.142 -2.346 -54.678 1.00 96.31 147 GLN A C 1
ATOM 1208 O O . GLN A 1 147 ? 31.646 -2.686 -53.605 1.00 96.31 147 GLN A O 1
ATOM 1213 N N . LYS A 1 148 ? 33.074 -1.391 -54.733 1.00 95.75 148 LYS A N 1
ATOM 1214 C CA . LYS A 1 148 ? 33.525 -0.666 -53.540 1.00 95.75 148 LYS A CA 1
ATOM 1215 C C . LYS A 1 148 ? 32.381 0.119 -52.895 1.00 95.75 148 LYS A C 1
ATOM 1217 O O . LYS A 1 148 ? 32.224 0.071 -51.675 1.00 95.75 148 LYS A O 1
ATOM 1222 N N . ASP A 1 149 ? 31.577 0.815 -53.689 1.00 95.75 149 ASP A N 1
ATOM 1223 C CA . ASP A 1 149 ? 30.465 1.621 -53.185 1.00 95.75 149 ASP A CA 1
ATOM 1224 C C . ASP A 1 149 ? 29.345 0.757 -52.602 1.00 95.75 149 ASP A C 1
ATOM 1226 O O . ASP A 1 149 ? 28.799 1.086 -51.548 1.00 95.75 149 ASP A O 1
ATOM 1230 N N . THR A 1 150 ? 29.029 -0.376 -53.230 1.00 96.75 150 THR A N 1
ATOM 1231 C CA . THR A 1 150 ? 28.061 -1.345 -52.691 1.00 96.75 150 THR A CA 1
ATOM 1232 C C . THR A 1 150 ? 28.547 -1.961 -51.380 1.00 96.75 150 THR A C 1
ATOM 1234 O O . THR A 1 150 ? 27.780 -2.011 -50.416 1.00 96.75 150 THR A O 1
ATOM 1237 N N . ILE A 1 151 ? 29.828 -2.340 -51.284 1.00 96.69 151 ILE A N 1
ATOM 1238 C CA . ILE A 1 151 ? 30.425 -2.829 -50.033 1.00 96.69 151 ILE A CA 1
ATOM 1239 C C . ILE A 1 151 ? 30.369 -1.743 -48.954 1.00 96.69 151 ILE A C 1
ATOM 1241 O O . ILE A 1 151 ? 29.896 -2.018 -47.852 1.00 96.69 151 ILE A O 1
ATOM 1245 N N . ASN A 1 152 ? 30.772 -0.507 -49.259 1.00 96.31 152 ASN A N 1
ATOM 1246 C CA . ASN A 1 152 ? 30.747 0.601 -48.301 1.00 96.31 152 ASN A CA 1
ATOM 1247 C C . ASN A 1 152 ? 29.334 0.905 -47.790 1.00 96.31 152 ASN A C 1
ATOM 1249 O O . ASN A 1 152 ? 29.153 1.082 -46.585 1.00 96.31 152 ASN A O 1
ATOM 1253 N N . LYS A 1 153 ? 28.327 0.912 -48.674 1.00 96.38 153 LYS A N 1
ATOM 1254 C CA . LYS A 1 153 ? 26.916 1.054 -48.282 1.00 96.38 153 LYS A CA 1
ATOM 1255 C C . LYS A 1 153 ? 26.493 -0.081 -47.353 1.00 96.38 153 LYS A C 1
ATOM 1257 O O . LYS A 1 153 ? 26.031 0.185 -46.251 1.00 96.38 153 LYS A O 1
ATOM 1262 N N . SER A 1 154 ? 26.775 -1.333 -47.726 1.00 96.44 154 SER A N 1
ATOM 1263 C CA . SER A 1 154 ? 26.435 -2.492 -46.889 1.00 96.44 154 SER A CA 1
ATOM 1264 C C . SER A 1 154 ? 27.119 -2.463 -45.514 1.00 96.44 154 SER A C 1
ATOM 1266 O O . SER A 1 154 ? 26.523 -2.859 -44.513 1.00 96.44 154 SER A O 1
ATOM 1268 N N . LEU A 1 155 ? 28.359 -1.968 -45.434 1.00 96.50 155 LEU A N 1
ATOM 1269 C CA . LEU A 1 155 ? 29.080 -1.793 -44.174 1.00 96.50 155 LEU A CA 1
ATOM 1270 C C . LEU A 1 155 ? 28.460 -0.682 -43.326 1.00 96.50 155 LEU A C 1
ATOM 1272 O O . LEU A 1 155 ? 28.297 -0.872 -42.123 1.00 96.50 155 LEU A O 1
ATOM 1276 N N . SER A 1 156 ? 28.088 0.443 -43.940 1.00 96.19 156 SER A N 1
ATOM 1277 C CA . SER A 1 156 ? 27.406 1.545 -43.259 1.00 96.19 156 SER A CA 1
ATOM 1278 C C . SER A 1 156 ? 26.046 1.108 -42.705 1.00 96.19 156 SER A C 1
ATOM 1280 O O . SER A 1 156 ? 25.772 1.338 -41.526 1.00 96.19 156 SER A O 1
ATOM 1282 N N . ASP A 1 157 ? 25.258 0.371 -43.492 1.00 96.69 157 ASP A N 1
ATOM 1283 C CA . ASP A 1 157 ? 23.968 -0.180 -43.068 1.00 96.69 157 ASP A CA 1
ATOM 1284 C C . ASP A 1 157 ? 24.141 -1.173 -41.911 1.00 96.69 157 ASP A C 1
ATOM 1286 O O . ASP A 1 157 ? 23.440 -1.101 -40.900 1.00 96.69 157 ASP A O 1
ATOM 1290 N N . ARG A 1 158 ? 25.124 -2.081 -42.005 1.00 96.88 158 ARG A N 1
ATOM 1291 C CA . ARG A 1 158 ? 25.431 -3.030 -40.920 1.00 96.88 158 ARG A CA 1
ATOM 1292 C C . ARG A 1 158 ? 25.905 -2.322 -39.653 1.00 96.88 158 ARG A C 1
ATOM 1294 O O . ARG A 1 158 ? 25.537 -2.753 -38.558 1.00 96.88 158 ARG A O 1
ATOM 1301 N N . LEU A 1 159 ? 26.704 -1.262 -39.778 1.00 96.94 159 LEU A N 1
ATOM 1302 C CA . LEU A 1 159 ? 27.154 -0.449 -38.648 1.00 96.94 159 LEU A CA 1
ATOM 1303 C C . LEU A 1 159 ? 25.959 0.233 -37.971 1.00 96.94 159 LEU A C 1
ATOM 1305 O O . LEU A 1 159 ? 25.818 0.132 -36.753 1.00 96.94 159 LEU A O 1
ATOM 1309 N N . SER A 1 160 ? 25.079 0.859 -38.757 1.00 96.06 160 SER A N 1
ATOM 1310 C CA . SER A 1 160 ? 23.857 1.508 -38.271 1.00 96.06 160 SER A CA 1
ATOM 1311 C C . SER A 1 160 ? 22.955 0.514 -37.530 1.00 96.06 160 SER A C 1
ATOM 1313 O O . SER A 1 160 ? 22.662 0.724 -36.354 1.00 96.06 160 SER A O 1
ATOM 1315 N N . GLN A 1 161 ? 22.646 -0.637 -38.136 1.00 97.06 161 GLN A N 1
ATOM 1316 C CA . GLN A 1 161 ? 21.847 -1.692 -37.498 1.00 97.06 161 GLN A CA 1
ATOM 1317 C C . GLN A 1 161 ? 22.490 -2.234 -36.215 1.00 97.06 161 GLN A C 1
ATOM 1319 O O . GLN A 1 161 ? 21.800 -2.577 -35.254 1.00 97.06 161 GLN A O 1
ATOM 1324 N N . THR A 1 162 ? 23.819 -2.356 -36.188 1.00 96.19 162 THR A N 1
ATOM 1325 C CA . THR A 1 162 ? 24.540 -2.803 -34.988 1.00 96.19 162 THR A CA 1
ATOM 1326 C C . THR A 1 162 ? 24.437 -1.760 -33.880 1.00 96.19 162 THR A C 1
ATOM 1328 O O . THR A 1 162 ? 24.210 -2.123 -32.727 1.00 96.19 162 THR A O 1
ATOM 1331 N N . ASN A 1 163 ? 24.547 -0.476 -34.223 1.00 96.88 163 ASN A N 1
ATOM 1332 C CA . ASN A 1 163 ? 24.420 0.619 -33.271 1.00 96.88 163 ASN A CA 1
ATOM 1333 C C . ASN A 1 163 ? 22.995 0.723 -32.702 1.00 96.88 163 ASN A C 1
ATOM 1335 O O . ASN A 1 163 ? 22.838 0.849 -31.491 1.00 96.88 163 ASN A O 1
ATOM 1339 N N . GLU A 1 164 ? 21.962 0.568 -33.535 1.00 97.25 164 GLU A N 1
ATOM 1340 C CA . GLU A 1 164 ? 20.562 0.509 -33.089 1.00 97.25 164 GLU A CA 1
ATOM 1341 C C . GLU A 1 164 ? 20.317 -0.663 -32.130 1.00 97.25 164 GLU A C 1
ATOM 1343 O O . GLU A 1 164 ? 19.743 -0.490 -31.053 1.00 97.25 164 GLU A O 1
ATOM 1348 N N . LYS A 1 165 ? 20.814 -1.862 -32.468 1.00 96.88 165 LYS A N 1
ATOM 1349 C CA . LYS A 1 165 ? 20.732 -3.036 -31.582 1.00 96.88 165 LYS A CA 1
ATOM 1350 C C . LYS A 1 165 ? 21.464 -2.798 -30.262 1.00 96.88 165 LYS A C 1
ATOM 1352 O O . LYS A 1 165 ? 20.973 -3.198 -29.208 1.00 96.88 165 LYS A O 1
ATOM 1357 N N . LEU A 1 166 ? 22.623 -2.143 -30.300 1.00 97.75 166 LEU A N 1
ATOM 1358 C CA . LEU A 1 166 ? 23.401 -1.814 -29.107 1.00 97.75 166 LEU A CA 1
ATOM 1359 C C . LEU A 1 166 ? 22.662 -0.798 -28.226 1.00 97.75 166 LEU A C 1
ATOM 1361 O O . LEU A 1 166 ? 22.601 -0.981 -27.008 1.00 97.75 166 LEU A O 1
ATOM 1365 N N . GLN A 1 167 ? 22.043 0.218 -28.828 1.00 96.88 167 GLN A N 1
ATOM 1366 C CA . GLN A 1 167 ? 21.195 1.176 -28.125 1.00 96.88 167 GLN A CA 1
ATOM 1367 C C . GLN A 1 167 ? 19.999 0.476 -27.469 1.00 96.88 167 GLN A C 1
ATOM 1369 O O . GLN A 1 167 ? 19.785 0.639 -26.270 1.00 96.88 167 GLN A O 1
ATOM 1374 N N . MET A 1 168 ? 19.304 -0.405 -28.194 1.00 97.00 168 MET A N 1
ATOM 1375 C CA . MET A 1 168 ? 18.199 -1.196 -27.645 1.00 97.00 168 MET A CA 1
ATOM 1376 C C . MET A 1 168 ? 18.644 -2.069 -26.459 1.00 97.00 168 MET A C 1
ATOM 1378 O O . MET A 1 168 ? 17.946 -2.147 -25.447 1.00 97.00 168 MET A O 1
ATOM 1382 N N . ILE A 1 169 ? 19.819 -2.703 -26.541 1.00 97.38 169 ILE A N 1
ATOM 1383 C CA . ILE A 1 169 ? 20.390 -3.476 -25.427 1.00 97.38 169 ILE A CA 1
ATOM 1384 C C . ILE A 1 169 ? 20.662 -2.569 -24.220 1.00 97.38 169 ILE A C 1
ATOM 1386 O O . ILE A 1 169 ? 20.380 -2.963 -23.086 1.00 97.38 169 ILE A O 1
ATOM 1390 N N . ASN A 1 170 ? 21.198 -1.368 -24.434 1.00 97.44 170 ASN A N 1
ATOM 1391 C CA . ASN A 1 170 ? 21.459 -0.416 -23.355 1.00 97.44 170 ASN A CA 1
ATOM 1392 C C . ASN A 1 170 ? 20.166 0.074 -22.693 1.00 97.44 170 ASN A C 1
ATOM 1394 O O . ASN A 1 170 ? 20.093 0.075 -21.461 1.00 97.44 170 ASN A O 1
ATOM 1398 N N . ASP A 1 171 ? 19.136 0.380 -23.479 1.00 97.50 171 ASP A N 1
ATOM 1399 C CA . ASP A 1 171 ? 17.818 0.775 -22.978 1.00 97.50 171 ASP A CA 1
ATOM 1400 C C . ASP A 1 171 ? 17.179 -0.352 -22.160 1.00 97.50 171 ASP A C 1
ATOM 1402 O O . ASP A 1 171 ? 16.669 -0.128 -21.060 1.00 97.50 171 ASP A O 1
ATOM 1406 N N . MET A 1 172 ? 17.260 -1.595 -22.646 1.00 96.88 172 MET A N 1
ATOM 1407 C CA . MET A 1 172 ? 16.771 -2.770 -21.919 1.00 96.88 172 MET A CA 1
ATOM 1408 C C . MET A 1 172 ? 17.548 -3.002 -20.621 1.00 96.88 172 MET A C 1
ATOM 1410 O O . MET A 1 172 ? 16.944 -3.285 -19.586 1.00 96.88 172 MET A O 1
ATOM 1414 N N . LYS A 1 173 ? 18.874 -2.818 -20.628 1.00 97.50 173 LYS A N 1
ATOM 1415 C CA . LYS A 1 173 ? 19.696 -2.880 -19.410 1.00 97.50 173 LYS A CA 1
ATOM 1416 C C . LYS A 1 173 ? 19.317 -1.784 -18.415 1.00 97.50 173 LYS A C 1
ATOM 1418 O O . LYS A 1 173 ? 19.269 -2.053 -17.217 1.00 97.50 173 LYS A O 1
ATOM 1423 N N . GLN A 1 174 ? 19.042 -0.565 -18.877 1.00 97.44 174 GLN A N 1
ATOM 1424 C CA . GLN A 1 174 ? 18.598 0.528 -18.012 1.00 97.44 174 GLN A CA 1
ATOM 1425 C C . GLN A 1 174 ? 17.222 0.241 -17.407 1.00 97.44 174 GLN A C 1
ATOM 1427 O O . GLN A 1 174 ? 17.068 0.360 -16.193 1.00 97.44 174 GLN A O 1
ATOM 1432 N N . LYS A 1 175 ? 16.256 -0.211 -18.215 1.00 97.62 175 LYS A N 1
ATOM 1433 C CA . LYS A 1 175 ? 14.936 -0.650 -17.734 1.00 97.62 175 LYS A CA 1
ATOM 1434 C C . LYS A 1 175 ? 15.055 -1.783 -16.715 1.00 97.62 175 LYS A C 1
ATOM 1436 O O . LYS A 1 175 ? 14.400 -1.735 -15.681 1.00 97.62 175 LYS A O 1
ATOM 1441 N N . GLY A 1 176 ? 15.936 -2.755 -16.961 1.00 97.50 176 GLY A N 1
ATOM 1442 C CA . GLY A 1 176 ? 16.225 -3.839 -16.022 1.00 97.50 176 GLY A CA 1
ATOM 1443 C C . GLY A 1 176 ? 16.784 -3.343 -14.685 1.00 97.50 176 GLY A C 1
ATOM 1444 O O . GLY A 1 176 ? 16.345 -3.808 -13.637 1.00 97.50 176 GLY A O 1
ATOM 1445 N N . ARG A 1 177 ? 17.696 -2.359 -14.700 1.00 97.56 177 ARG A N 1
ATOM 1446 C CA . ARG A 1 177 ? 18.207 -1.727 -13.469 1.00 97.56 177 ARG A CA 1
ATOM 1447 C C . ARG A 1 177 ? 17.107 -1.002 -12.695 1.00 97.56 177 ARG A C 1
ATOM 1449 O O . ARG A 1 177 ? 17.020 -1.191 -11.490 1.00 97.56 177 ARG A O 1
ATOM 1456 N N . LEU A 1 178 ? 16.263 -0.224 -13.378 1.00 97.31 178 LEU A N 1
ATOM 1457 C CA . LEU A 1 178 ? 15.135 0.472 -12.745 1.00 97.31 178 LEU A CA 1
ATOM 1458 C C . LEU A 1 178 ? 14.152 -0.518 -12.106 1.00 97.31 178 LEU A C 1
ATOM 1460 O O . LEU A 1 178 ? 13.820 -0.375 -10.937 1.00 97.31 178 LEU A O 1
ATOM 1464 N N . LEU A 1 179 ? 13.773 -1.575 -12.831 1.00 97.69 179 LEU A N 1
ATOM 1465 C CA . LEU A 1 179 ? 12.910 -2.640 -12.309 1.00 97.69 179 LEU A CA 1
ATOM 1466 C C . LEU A 1 179 ? 13.520 -3.350 -11.096 1.00 97.69 179 LEU A C 1
ATOM 1468 O O . LEU A 1 179 ? 12.800 -3.705 -10.169 1.00 97.69 179 LEU A O 1
ATOM 1472 N N . MET A 1 180 ? 14.837 -3.567 -11.083 1.00 97.12 180 MET A N 1
ATOM 1473 C CA . MET A 1 180 ? 15.518 -4.189 -9.948 1.00 97.12 180 MET A CA 1
ATOM 1474 C C . MET A 1 180 ? 15.474 -3.298 -8.701 1.00 97.12 180 MET A C 1
ATOM 1476 O O . MET A 1 180 ? 15.216 -3.806 -7.609 1.00 97.12 180 MET A O 1
ATOM 1480 N N . THR A 1 181 ? 15.671 -1.986 -8.862 1.00 97.12 181 THR A N 1
ATOM 1481 C CA . THR A 1 181 ? 15.490 -1.014 -7.775 1.00 97.12 181 THR A CA 1
ATOM 1482 C C . THR A 1 181 ? 14.040 -1.003 -7.292 1.00 97.12 181 THR A C 1
ATOM 1484 O O . THR A 1 181 ? 13.806 -1.178 -6.102 1.00 97.12 181 THR A O 1
ATOM 1487 N N . ASP A 1 182 ? 13.062 -0.946 -8.201 1.00 97.56 182 ASP A N 1
ATOM 1488 C CA . ASP A 1 182 ? 11.635 -0.975 -7.850 1.00 97.56 182 ASP A CA 1
ATOM 1489 C C . ASP A 1 182 ? 11.239 -2.247 -7.084 1.00 97.56 182 ASP A C 1
ATOM 1491 O O . ASP A 1 182 ? 10.433 -2.194 -6.154 1.00 97.56 182 ASP A O 1
ATOM 1495 N N . ILE A 1 183 ? 11.774 -3.412 -7.470 1.00 97.25 183 ILE A N 1
ATOM 1496 C CA . ILE A 1 183 ? 11.537 -4.680 -6.762 1.00 97.25 183 ILE A CA 1
ATOM 1497 C C . ILE A 1 183 ? 12.121 -4.616 -5.352 1.00 97.25 183 ILE A C 1
ATOM 1499 O O . ILE A 1 183 ? 11.469 -5.065 -4.408 1.00 97.25 183 ILE A O 1
ATOM 1503 N N . LYS A 1 184 ? 13.324 -4.056 -5.200 1.00 97.81 184 LYS A N 1
ATOM 1504 C CA . LYS A 1 184 ? 13.962 -3.889 -3.895 1.00 97.81 184 LYS A CA 1
ATOM 1505 C C . LYS A 1 184 ? 13.132 -2.966 -2.999 1.00 97.81 184 LYS A C 1
ATOM 1507 O O . LYS A 1 184 ? 12.771 -3.373 -1.898 1.00 97.81 184 LYS A O 1
ATOM 1512 N N . ASP A 1 185 ? 12.742 -1.800 -3.505 1.00 97.19 185 ASP A N 1
ATOM 1513 C CA . ASP A 1 185 ? 11.953 -0.809 -2.767 1.00 97.19 185 ASP A CA 1
ATOM 1514 C C . ASP A 1 185 ? 10.581 -1.376 -2.366 1.00 97.19 185 ASP A C 1
ATOM 1516 O O . ASP A 1 185 ? 10.152 -1.267 -1.214 1.00 97.19 185 ASP A O 1
ATOM 1520 N N . LYS A 1 186 ? 9.899 -2.071 -3.287 1.00 97.31 186 LYS A N 1
ATOM 1521 C CA . LYS A 1 186 ? 8.636 -2.767 -2.986 1.00 97.31 186 LYS A CA 1
ATOM 1522 C C . LYS A 1 186 ? 8.824 -3.896 -1.974 1.00 97.31 186 LYS A C 1
ATOM 1524 O O . LYS A 1 186 ? 7.945 -4.100 -1.139 1.00 97.31 186 LYS A O 1
ATOM 1529 N N . GLY A 1 187 ? 9.949 -4.606 -2.021 1.00 97.50 187 GLY A N 1
ATOM 1530 C CA . GLY A 1 187 ? 10.312 -5.629 -1.041 1.00 97.50 187 GLY A CA 1
ATOM 1531 C C . GLY A 1 187 ? 10.495 -5.055 0.365 1.00 97.50 187 GLY A C 1
ATOM 1532 O O . GLY A 1 187 ? 9.956 -5.607 1.325 1.00 97.50 187 GLY A O 1
ATOM 1533 N N . GLU A 1 188 ? 11.180 -3.917 0.492 1.00 97.12 188 GLU A N 1
ATOM 1534 C CA . GLU A 1 188 ? 11.355 -3.203 1.764 1.00 97.12 188 GLU A CA 1
ATOM 1535 C C . GLU A 1 188 ? 10.009 -2.704 2.319 1.00 97.12 188 GLU A C 1
ATOM 1537 O O . GLU A 1 188 ? 9.701 -2.900 3.499 1.00 97.12 188 GLU A O 1
ATOM 1542 N N . ILE A 1 189 ? 9.152 -2.141 1.457 1.00 96.69 189 ILE A N 1
ATOM 1543 C CA . ILE A 1 189 ? 7.790 -1.728 1.832 1.00 96.69 189 ILE A CA 1
ATOM 1544 C C . ILE A 1 189 ?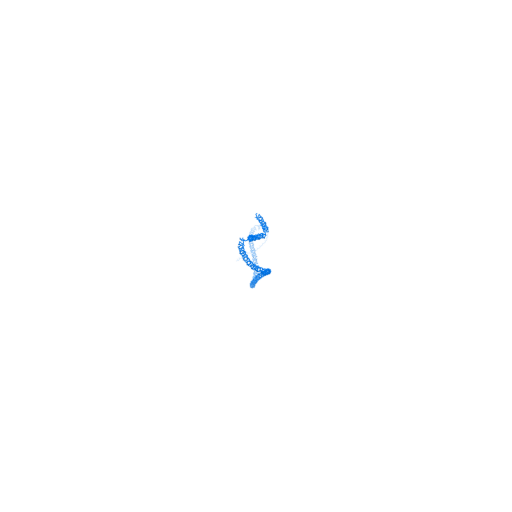 6.966 -2.929 2.307 1.00 96.69 189 ILE A C 1
ATOM 1546 O O . ILE A 1 189 ? 6.294 -2.837 3.336 1.00 96.69 189 ILE A O 1
ATOM 1550 N N . PHE A 1 190 ? 7.026 -4.055 1.592 1.00 97.06 190 PHE A N 1
ATOM 1551 C CA . PHE A 1 190 ? 6.317 -5.277 1.965 1.00 97.06 190 PHE A CA 1
ATOM 1552 C C . PHE A 1 190 ? 6.774 -5.801 3.330 1.00 97.06 190 PHE A C 1
ATOM 1554 O O . PHE A 1 190 ? 5.934 -6.100 4.177 1.00 97.06 190 PHE A O 1
ATOM 1561 N N . GLN A 1 191 ? 8.085 -5.859 3.583 1.00 97.44 191 GLN A N 1
ATOM 1562 C CA . GLN A 1 191 ? 8.618 -6.285 4.880 1.00 97.44 191 GLN A CA 1
ATOM 1563 C C . GLN A 1 191 ? 8.147 -5.375 6.019 1.00 97.44 191 GLN A C 1
ATOM 1565 O O . GLN A 1 191 ? 7.727 -5.878 7.063 1.00 97.44 191 GLN A O 1
ATOM 1570 N N . ARG A 1 192 ? 8.153 -4.051 5.811 1.00 96.25 192 ARG A N 1
ATOM 1571 C CA . ARG A 1 192 ? 7.653 -3.088 6.801 1.00 96.25 192 ARG A CA 1
ATOM 1572 C C . ARG A 1 192 ? 6.170 -3.300 7.098 1.00 96.25 192 ARG A C 1
ATOM 1574 O O . ARG A 1 192 ? 5.807 -3.454 8.261 1.00 96.25 192 ARG A O 1
ATOM 1581 N N . LEU A 1 193 ? 5.332 -3.362 6.063 1.00 95.56 193 LEU A N 1
ATOM 1582 C CA . LEU A 1 193 ? 3.887 -3.570 6.214 1.00 95.56 193 LEU A CA 1
ATOM 1583 C C . LEU A 1 193 ? 3.571 -4.908 6.888 1.00 95.56 193 LEU A C 1
ATOM 1585 O O . LEU A 1 193 ? 2.705 -4.975 7.756 1.00 95.56 193 LEU A O 1
ATOM 1589 N N . ASN A 1 194 ? 4.300 -5.967 6.537 1.00 96.38 194 ASN A N 1
ATOM 1590 C CA . ASN A 1 194 ? 4.142 -7.269 7.172 1.00 96.38 194 ASN A CA 1
ATOM 1591 C C . ASN A 1 194 ? 4.543 -7.232 8.659 1.00 96.38 194 ASN A C 1
ATOM 1593 O O . ASN A 1 194 ? 3.863 -7.819 9.500 1.00 96.38 194 ASN A O 1
ATOM 1597 N N . GLY A 1 195 ? 5.604 -6.495 9.003 1.00 95.81 195 GLY A N 1
ATOM 1598 C CA . GLY A 1 195 ? 5.998 -6.251 10.391 1.00 95.81 195 GLY A CA 1
ATOM 1599 C C . GLY A 1 195 ? 4.928 -5.493 11.183 1.00 95.81 195 GLY A C 1
ATOM 1600 O O . GLY A 1 195 ? 4.572 -5.906 12.287 1.00 95.81 195 GLY A O 1
ATOM 1601 N N . GLU A 1 196 ? 4.367 -4.423 10.616 1.00 94.25 196 GLU A N 1
ATOM 1602 C CA . GLU A 1 196 ? 3.264 -3.666 11.223 1.00 94.25 196 GLU A CA 1
ATOM 1603 C C . GLU A 1 196 ? 2.010 -4.529 11.413 1.00 94.25 196 GLU A C 1
ATOM 1605 O O . GLU A 1 196 ? 1.380 -4.482 12.473 1.00 94.25 196 GLU A O 1
ATOM 1610 N N . TYR A 1 197 ? 1.677 -5.359 10.422 1.00 93.69 197 TYR A N 1
ATOM 1611 C CA . TYR A 1 197 ? 0.557 -6.290 10.490 1.00 93.69 197 TYR A CA 1
ATOM 1612 C C . TYR A 1 197 ? 0.724 -7.309 11.624 1.00 93.69 197 TYR A C 1
ATOM 1614 O O . TYR A 1 197 ? -0.170 -7.447 12.462 1.00 93.69 197 TYR A O 1
ATOM 1622 N N . GLU A 1 198 ? 1.876 -7.979 11.724 1.00 92.69 198 GLU A N 1
ATOM 1623 C CA . GLU A 1 198 ? 2.125 -8.938 12.808 1.00 92.69 198 GLU A CA 1
ATOM 1624 C C . GLU A 1 198 ? 2.177 -8.249 14.186 1.00 92.69 198 GLU A C 1
ATOM 1626 O O . GLU A 1 198 ? 1.668 -8.788 15.175 1.00 92.69 198 GLU A O 1
ATOM 1631 N N . GLN A 1 199 ? 2.685 -7.015 14.277 1.00 91.38 199 GLN A N 1
ATOM 1632 C CA . GLN A 1 199 ? 2.603 -6.216 15.507 1.00 91.38 199 GLN A CA 1
ATOM 1633 C C . GLN A 1 199 ? 1.157 -5.876 15.893 1.00 91.38 199 GLN A C 1
ATOM 1635 O O . GLN A 1 199 ? 0.795 -5.945 17.068 1.00 91.38 199 GLN A O 1
ATOM 1640 N N . GLN A 1 200 ? 0.308 -5.493 14.939 1.00 86.06 200 GLN A N 1
ATOM 1641 C CA . GLN A 1 200 ? -1.103 -5.232 15.224 1.00 86.06 200 GLN A CA 1
ATOM 1642 C C . GLN A 1 200 ? -1.837 -6.509 15.621 1.00 86.06 200 GLN A C 1
ATOM 1644 O O . GLN A 1 200 ? -2.579 -6.504 16.600 1.00 86.06 200 GLN A O 1
ATOM 1649 N N . LYS A 1 201 ? -1.588 -7.616 14.926 1.00 84.94 201 LYS A N 1
ATOM 1650 C CA . LYS A 1 201 ? -2.164 -8.928 15.224 1.00 84.94 201 LYS A CA 1
ATOM 1651 C C . LYS A 1 201 ? -1.774 -9.424 16.614 1.00 84.94 201 LYS A C 1
ATOM 1653 O O . LYS A 1 201 ? -2.640 -9.884 17.350 1.00 84.94 201 LYS A O 1
ATOM 1658 N N . THR A 1 202 ? -0.513 -9.279 17.020 1.00 81.88 202 THR A N 1
ATOM 1659 C CA . THR A 1 202 ? -0.067 -9.615 18.387 1.00 81.88 202 THR A CA 1
ATOM 1660 C C . THR A 1 202 ? -0.684 -8.687 19.434 1.00 81.88 202 THR A C 1
ATOM 1662 O O . THR A 1 202 ? -1.196 -9.172 20.443 1.00 81.88 202 THR A O 1
ATOM 1665 N N . LYS A 1 203 ? -0.741 -7.370 19.183 1.00 80.50 203 LYS A N 1
ATOM 1666 C CA . LYS A 1 203 ? -1.454 -6.409 20.050 1.00 80.50 203 LYS A CA 1
ATOM 1667 C C . LYS A 1 203 ? -2.936 -6.762 20.196 1.00 80.50 203 LYS A C 1
ATOM 1669 O O . LYS A 1 203 ? -3.465 -6.695 21.303 1.00 80.50 203 LYS A O 1
ATOM 1674 N N . LEU A 1 204 ? -3.601 -7.135 19.104 1.00 73.69 204 LEU A N 1
ATOM 1675 C CA . LEU A 1 204 ? -5.008 -7.528 19.089 1.00 73.69 204 LEU A CA 1
ATOM 1676 C C . LEU A 1 204 ? -5.225 -8.858 19.796 1.00 73.69 204 LEU A C 1
ATOM 1678 O O . LEU A 1 204 ? -6.131 -8.927 20.610 1.00 73.69 204 LEU A O 1
ATOM 1682 N N . LYS A 1 205 ? -4.384 -9.869 19.567 1.00 71.94 205 LYS A N 1
ATOM 1683 C CA . LYS A 1 205 ? -4.468 -11.162 20.258 1.00 71.94 205 LYS A CA 1
ATOM 1684 C C . LYS A 1 205 ? -4.299 -10.990 21.770 1.00 71.94 205 LYS A C 1
ATOM 1686 O O . LYS A 1 205 ? -5.156 -11.410 22.540 1.00 71.94 205 LYS A O 1
ATOM 1691 N N . ASN A 1 206 ? -3.281 -10.239 22.191 1.00 66.50 206 ASN A N 1
ATOM 1692 C CA . ASN A 1 206 ? -3.031 -9.954 23.606 1.00 66.50 206 ASN A CA 1
ATOM 1693 C C . ASN A 1 206 ? -4.152 -9.124 24.258 1.00 66.50 206 ASN A C 1
ATOM 1695 O O . ASN A 1 206 ? -4.435 -9.307 25.442 1.00 66.50 206 ASN A O 1
ATOM 1699 N N . LYS A 1 207 ? -4.794 -8.212 23.510 1.00 63.78 207 LYS A N 1
ATOM 1700 C CA . LYS A 1 207 ? -5.931 -7.418 24.006 1.00 63.78 207 LYS A CA 1
ATOM 1701 C C . LYS A 1 207 ? -7.249 -8.190 23.978 1.00 63.78 207 LYS A C 1
ATOM 1703 O O . LYS A 1 207 ? -7.984 -8.103 24.948 1.00 63.78 207 LYS A O 1
ATOM 1708 N N . GLN A 1 208 ? -7.576 -8.916 22.910 1.00 59.47 208 GLN A N 1
ATOM 1709 C CA . GLN A 1 208 ? -8.849 -9.630 22.767 1.00 59.47 208 GLN A CA 1
ATOM 1710 C C . GLN A 1 208 ? -8.936 -10.833 23.695 1.00 59.47 208 GLN A C 1
ATOM 1712 O O . GLN A 1 208 ? -9.973 -10.993 24.336 1.00 59.47 208 GLN A O 1
ATOM 1717 N N . ASP A 1 209 ? -7.877 -11.638 23.806 1.00 58.44 209 ASP A N 1
ATOM 1718 C CA . ASP A 1 209 ? -7.927 -12.837 24.643 1.00 58.44 209 ASP A CA 1
ATOM 1719 C C . ASP A 1 209 ? -8.060 -12.457 26.124 1.00 58.44 209 ASP A C 1
ATOM 1721 O O . ASP A 1 209 ? -8.869 -13.048 26.836 1.00 58.44 209 ASP A O 1
ATOM 1725 N N . ASN A 1 210 ? -7.387 -11.387 26.564 1.00 62.19 210 ASN A N 1
ATOM 1726 C CA . ASN A 1 210 ? -7.494 -10.911 27.943 1.00 62.19 210 ASN A CA 1
ATOM 1727 C C . ASN A 1 210 ? -8.764 -10.085 28.198 1.00 62.19 210 ASN A C 1
ATOM 1729 O O . ASN A 1 210 ? -9.493 -10.389 29.140 1.00 62.19 210 ASN A O 1
ATOM 1733 N N . ASN A 1 211 ? -9.096 -9.088 27.365 1.00 70.81 211 ASN A N 1
ATOM 1734 C CA . ASN A 1 211 ? -10.273 -8.248 27.622 1.00 70.81 211 ASN A CA 1
ATOM 1735 C C . ASN A 1 211 ? -11.577 -9.013 27.434 1.00 70.81 211 ASN A C 1
ATOM 1737 O O . ASN A 1 211 ? -12.477 -8.871 28.255 1.00 70.81 211 ASN A O 1
ATOM 1741 N N . ARG A 1 212 ? -11.721 -9.836 26.388 1.00 78.19 212 ARG A N 1
ATOM 1742 C CA . ARG A 1 212 ? -12.993 -10.532 26.155 1.00 78.19 212 ARG A CA 1
ATOM 1743 C C . ARG A 1 212 ? -13.269 -11.543 27.258 1.00 78.19 212 ARG A C 1
ATOM 1745 O O . ARG A 1 212 ? -14.390 -11.584 27.755 1.00 78.19 212 ARG A O 1
ATOM 1752 N N . GLN A 1 213 ? -12.273 -12.333 27.659 1.00 81.31 213 GLN A N 1
ATOM 1753 C CA . GLN A 1 213 ? -12.439 -13.296 28.749 1.00 81.31 213 GLN A CA 1
ATOM 1754 C C . GLN A 1 213 ? -12.691 -12.593 30.085 1.00 81.31 213 GLN A C 1
ATOM 1756 O O . GLN A 1 213 ? -13.551 -13.032 30.842 1.00 81.31 213 GLN A O 1
ATOM 1761 N N . PHE A 1 214 ? -12.002 -11.482 30.353 1.00 83.00 214 PHE A N 1
ATOM 1762 C CA . PHE A 1 214 ? -12.219 -10.671 31.549 1.00 83.00 214 PHE A CA 1
ATOM 1763 C C . PHE A 1 214 ? -13.632 -10.080 31.605 1.00 83.00 214 PHE A C 1
ATOM 1765 O O . PHE A 1 214 ? -14.334 -10.285 32.593 1.00 83.00 214 PHE A O 1
ATOM 1772 N N . PHE A 1 215 ? -14.087 -9.421 30.534 1.00 85.56 215 PHE A N 1
ATOM 1773 C CA . PHE A 1 215 ? -15.444 -8.878 30.465 1.00 85.56 215 PHE A CA 1
ATOM 1774 C C . PHE A 1 215 ? -16.496 -9.984 30.526 1.00 85.56 215 PHE A C 1
ATOM 1776 O O . PHE A 1 215 ? -17.486 -9.835 31.227 1.00 85.56 215 PHE A O 1
ATOM 1783 N N . THR A 1 216 ? -16.268 -11.124 29.868 1.00 88.69 216 THR A N 1
ATOM 1784 C CA . THR A 1 216 ? -17.195 -12.265 29.937 1.00 88.69 216 THR A CA 1
ATOM 1785 C C . THR A 1 216 ? -17.300 -12.805 31.364 1.00 88.69 216 THR A C 1
ATOM 1787 O O . THR A 1 216 ? -18.407 -13.035 31.838 1.00 88.69 216 THR A O 1
ATOM 1790 N N . LYS A 1 217 ? -16.176 -12.962 32.079 1.00 88.94 217 LYS A N 1
ATOM 1791 C CA . LYS A 1 217 ? -16.171 -13.389 33.487 1.00 88.94 217 LYS A CA 1
ATOM 1792 C C . LYS A 1 217 ? -16.903 -12.395 34.386 1.00 88.94 217 LYS A C 1
ATOM 1794 O O . LYS A 1 217 ? -17.760 -12.820 35.150 1.00 88.94 217 LYS A O 1
ATOM 1799 N N . GLN A 1 218 ? -16.623 -11.099 34.248 1.00 92.19 218 GLN A N 1
ATOM 1800 C CA . GLN A 1 218 ? -17.320 -10.063 35.014 1.00 92.19 218 GLN A CA 1
ATOM 1801 C C . GLN A 1 218 ? -18.824 -10.049 34.737 1.00 92.19 218 GLN A C 1
ATOM 1803 O O . GLN A 1 218 ? -19.618 -9.974 35.666 1.00 92.19 218 GLN A O 1
ATOM 1808 N N . ILE A 1 219 ? -19.236 -10.162 33.471 1.00 92.38 219 ILE A N 1
ATOM 1809 C CA . ILE A 1 219 ? -20.658 -10.226 33.112 1.00 92.38 219 ILE A CA 1
ATOM 1810 C C . ILE A 1 219 ? -21.314 -11.446 33.769 1.00 92.38 219 ILE A C 1
ATOM 1812 O O . ILE A 1 219 ? -22.391 -11.319 34.343 1.00 92.38 219 ILE A O 1
ATOM 1816 N N . LEU A 1 220 ? -20.668 -12.614 33.729 1.00 94.25 220 LEU A N 1
ATOM 1817 C CA . LEU A 1 220 ? -21.188 -13.826 34.368 1.00 94.25 220 LEU A CA 1
ATOM 1818 C C . LEU A 1 220 ? -21.280 -13.692 35.894 1.00 94.25 220 LEU A C 1
ATOM 1820 O O . LEU A 1 220 ? -22.251 -14.160 36.483 1.00 94.25 220 LEU A O 1
ATOM 1824 N N . GLU A 1 221 ? -20.313 -13.032 36.527 1.00 95.06 221 GLU A N 1
ATOM 1825 C CA . GLU A 1 221 ? -20.336 -12.744 37.963 1.00 95.06 221 GLU A CA 1
ATOM 1826 C C . GLU A 1 221 ? -21.483 -11.797 38.334 1.00 95.06 221 GLU A C 1
ATOM 1828 O O . GLU A 1 221 ? -22.234 -12.080 39.268 1.00 95.06 221 GLU A O 1
ATOM 1833 N N . ILE A 1 222 ? -21.689 -10.723 37.561 1.00 95.69 222 ILE A N 1
ATOM 1834 C CA . ILE A 1 222 ? -22.828 -9.814 37.741 1.00 95.69 222 ILE A CA 1
ATOM 1835 C C . ILE A 1 222 ? -24.143 -10.591 37.615 1.00 95.69 222 ILE A C 1
ATOM 1837 O O . ILE A 1 222 ? -25.007 -10.464 38.477 1.00 95.69 222 ILE A O 1
ATOM 1841 N N . VAL A 1 223 ? -24.284 -11.446 36.599 1.00 95.94 223 VAL A N 1
ATOM 1842 C CA . VAL A 1 223 ? -25.492 -12.265 36.398 1.00 95.94 223 VAL A CA 1
ATOM 1843 C C . VAL A 1 223 ? -25.729 -13.226 37.569 1.00 95.94 223 VAL A C 1
ATOM 1845 O O . VAL A 1 223 ? -26.865 -13.355 38.039 1.00 95.94 223 VAL A O 1
ATOM 1848 N N . ALA A 1 224 ? -24.681 -13.881 38.075 1.00 95.44 224 ALA A N 1
ATOM 1849 C CA . ALA A 1 224 ? -24.777 -14.756 39.242 1.00 95.44 224 ALA A CA 1
ATOM 1850 C C . ALA A 1 224 ? -25.215 -13.975 40.492 1.00 95.44 224 ALA A C 1
ATOM 1852 O O . ALA A 1 224 ? -26.131 -14.400 41.200 1.00 95.44 224 ALA A O 1
ATOM 1853 N N . ASN A 1 225 ? -24.634 -12.794 40.711 1.00 96.75 225 ASN A N 1
ATOM 1854 C CA . ASN A 1 225 ? -24.993 -11.915 41.820 1.00 96.75 225 ASN A CA 1
ATOM 1855 C C . ASN A 1 225 ? -26.440 -11.419 41.714 1.00 96.75 225 ASN A C 1
ATOM 1857 O O . ASN A 1 225 ? -27.173 -11.500 42.694 1.00 96.75 225 ASN A O 1
ATOM 1861 N N . THR A 1 226 ? -26.898 -10.987 40.536 1.00 95.75 226 THR A N 1
ATOM 1862 C CA . THR A 1 226 ? -28.300 -10.588 40.318 1.00 95.75 226 THR A CA 1
ATOM 1863 C C . THR A 1 226 ? -29.264 -11.746 40.576 1.00 95.75 226 THR A C 1
ATOM 1865 O O . THR A 1 226 ? -30.343 -11.549 41.136 1.00 95.75 226 THR A O 1
ATOM 1868 N N . THR A 1 227 ? -28.880 -12.971 40.212 1.00 96.38 227 THR A N 1
ATOM 1869 C CA . THR A 1 227 ? -29.697 -14.165 40.475 1.00 96.38 227 THR A CA 1
ATOM 1870 C C . THR A 1 227 ? -29.804 -14.432 41.976 1.00 96.38 227 THR A C 1
ATOM 1872 O O . THR A 1 227 ? -30.913 -14.582 42.488 1.00 96.38 227 THR A O 1
ATOM 1875 N N . LYS A 1 228 ? -28.679 -14.384 42.699 1.00 96.75 228 LYS A N 1
ATOM 1876 C CA . LYS A 1 228 ? -28.648 -14.535 44.159 1.00 96.75 228 LYS A CA 1
ATOM 1877 C C . LYS A 1 228 ? -29.458 -13.444 44.868 1.00 96.75 228 LYS A C 1
ATOM 1879 O O . LYS A 1 228 ? -30.258 -13.745 45.747 1.00 96.75 228 LYS A O 1
ATOM 1884 N N . GLN A 1 229 ? -29.318 -12.190 44.439 1.00 97.12 229 GLN A N 1
ATOM 1885 C CA . GLN A 1 229 ? -30.107 -11.070 44.963 1.00 97.12 229 GLN A CA 1
ATOM 1886 C C . GLN A 1 229 ? -31.608 -11.293 44.757 1.00 97.12 229 GLN A C 1
ATOM 1888 O O . GLN A 1 229 ? -32.397 -11.049 45.663 1.00 97.12 229 GLN A O 1
ATOM 1893 N N . LYS A 1 230 ? -32.027 -11.803 43.593 1.00 97.25 230 LYS A N 1
ATOM 1894 C CA . LYS A 1 230 ? -33.437 -12.120 43.328 1.00 97.25 230 LYS A CA 1
ATOM 1895 C C . LYS A 1 230 ? -33.974 -13.202 44.272 1.00 97.25 230 LYS A C 1
ATOM 1897 O O . LYS A 1 230 ? -35.115 -13.107 44.723 1.00 97.25 230 LYS A O 1
ATOM 1902 N N . GLU A 1 231 ? -33.176 -14.223 44.567 1.00 96.75 231 GLU A N 1
ATOM 1903 C CA . GLU A 1 231 ? -33.536 -15.270 45.530 1.00 96.75 231 GLU A CA 1
ATOM 1904 C C . GLU A 1 231 ? -33.651 -14.719 46.956 1.00 96.75 231 GLU A C 1
ATOM 1906 O O . GLU A 1 231 ? -34.640 -14.990 47.639 1.00 96.75 231 GLU A O 1
ATOM 1911 N N . GLU A 1 232 ? -32.699 -13.888 47.380 1.00 96.94 232 GLU A N 1
ATOM 1912 C CA . GLU A 1 232 ? -32.729 -13.222 48.687 1.00 96.94 232 GLU A CA 1
ATOM 1913 C C . GLU A 1 232 ? -33.929 -12.272 48.818 1.00 96.94 232 GLU A C 1
ATOM 1915 O O . GLU A 1 232 ? -34.640 -12.329 49.819 1.00 96.94 232 GLU A O 1
ATOM 1920 N N . ILE A 1 233 ? -34.239 -11.476 47.788 1.00 96.44 233 ILE A N 1
ATOM 1921 C CA . ILE A 1 233 ? -35.440 -10.624 47.755 1.00 96.44 233 ILE A CA 1
ATOM 1922 C C . ILE A 1 233 ? -36.704 -11.473 47.916 1.00 96.44 233 ILE A C 1
ATOM 1924 O O . ILE A 1 233 ? -37.568 -11.149 48.731 1.00 96.44 233 ILE A O 1
ATOM 1928 N N . ASN A 1 234 ? -36.819 -12.585 47.182 1.00 96.88 234 ASN A N 1
ATOM 1929 C CA . ASN A 1 234 ? -37.971 -13.480 47.304 1.00 96.88 234 ASN A CA 1
ATOM 1930 C C . ASN A 1 234 ? -38.096 -14.066 48.715 1.00 96.88 234 ASN A C 1
ATOM 1932 O O . ASN A 1 234 ? -39.207 -14.152 49.242 1.00 96.88 234 ASN A O 1
ATOM 1936 N N . LYS A 1 235 ? -36.973 -14.431 49.341 1.00 97.38 235 LYS A N 1
ATOM 1937 C CA . LYS A 1 235 ? -36.944 -14.895 50.729 1.00 97.38 235 LYS A CA 1
ATOM 1938 C C . LYS A 1 235 ? -37.456 -13.811 51.681 1.00 97.38 235 LYS A C 1
ATOM 1940 O O . LYS A 1 235 ? -38.394 -14.078 52.429 1.00 97.38 235 LYS A O 1
ATOM 1945 N N . THR A 1 236 ? -36.940 -12.586 51.585 1.00 97.19 236 THR A N 1
ATOM 1946 C CA . THR A 1 236 ? -37.390 -11.446 52.402 1.00 97.19 236 THR A CA 1
ATOM 1947 C C . THR A 1 236 ? -38.877 -11.147 52.194 1.00 97.19 236 THR A C 1
ATOM 1949 O O . THR A 1 236 ? -39.592 -10.866 53.155 1.00 97.19 236 THR A O 1
ATOM 1952 N N . ILE A 1 237 ? -39.393 -11.263 50.964 1.00 96.81 237 ILE A N 1
ATOM 1953 C CA . ILE A 1 237 ? -40.828 -11.098 50.674 1.00 96.81 237 ILE A CA 1
ATOM 1954 C C . ILE A 1 237 ? -41.658 -12.173 51.386 1.00 96.81 237 ILE A C 1
ATOM 1956 O O . ILE A 1 237 ? -42.704 -11.862 51.960 1.00 96.81 237 ILE A O 1
ATOM 1960 N N . ILE A 1 238 ? -41.223 -13.436 51.354 1.00 96.31 238 ILE A N 1
ATOM 1961 C CA . ILE A 1 238 ? -41.916 -14.531 52.046 1.00 96.31 238 ILE A CA 1
ATOM 1962 C C . ILE A 1 238 ? -41.901 -14.290 53.557 1.00 96.31 238 ILE A C 1
ATOM 1964 O O . ILE A 1 238 ? -42.957 -14.362 54.184 1.00 96.31 238 ILE A O 1
ATOM 1968 N N . GLU A 1 239 ? -40.746 -13.953 54.129 1.00 96.38 239 GLU A N 1
ATOM 1969 C CA . GLU A 1 239 ? -40.603 -13.644 55.556 1.00 96.38 239 GLU A CA 1
ATOM 1970 C C . GLU A 1 239 ? -41.502 -12.470 55.968 1.00 96.38 239 GLU A C 1
ATOM 1972 O O . GLU A 1 239 ? -42.246 -12.577 56.942 1.00 96.38 239 GLU A O 1
ATOM 1977 N N . THR A 1 240 ? -41.546 -11.401 55.168 1.00 95.56 240 THR A N 1
ATOM 1978 C CA . THR A 1 240 ? -42.431 -10.247 55.403 1.00 95.56 240 THR A CA 1
ATOM 1979 C C . THR A 1 240 ? -43.907 -10.653 55.380 1.00 95.56 240 THR A C 1
ATOM 1981 O O . THR A 1 240 ? -44.684 -10.232 56.236 1.00 95.56 240 THR A O 1
ATOM 1984 N N . ARG A 1 241 ? -44.315 -11.525 54.447 1.00 95.06 241 ARG A N 1
ATOM 1985 C CA . ARG A 1 241 ? -45.691 -12.054 54.391 1.00 95.06 241 ARG A CA 1
ATOM 1986 C C . ARG A 1 241 ? -46.035 -12.923 55.598 1.00 95.06 241 ARG A C 1
ATOM 1988 O O . ARG A 1 241 ? -47.183 -12.910 56.040 1.00 95.06 241 ARG A O 1
ATOM 1995 N N . VAL A 1 242 ? -45.081 -13.701 56.110 1.00 95.88 242 VAL A N 1
ATOM 1996 C CA . VAL A 1 242 ? -45.268 -14.498 57.333 1.00 95.88 242 VAL A CA 1
ATOM 1997 C C . VAL A 1 242 ? -45.431 -13.574 58.537 1.00 95.88 242 VAL A C 1
ATOM 1999 O O . VAL A 1 242 ? -46.423 -13.706 59.250 1.00 95.88 242 VAL A O 1
ATOM 2002 N N . LEU A 1 243 ? -44.550 -12.583 58.697 1.00 95.69 243 LEU A N 1
ATOM 2003 C CA . LEU A 1 243 ? -44.650 -11.579 59.760 1.00 95.69 243 LEU A CA 1
ATOM 2004 C C . LEU A 1 243 ? -45.984 -10.826 59.717 1.00 95.69 243 LEU A C 1
ATOM 2006 O O . LEU A 1 243 ? -46.607 -10.635 60.755 1.00 95.69 243 LEU A O 1
ATOM 2010 N N . GLN A 1 244 ? -46.474 -10.466 58.527 1.00 93.69 244 GLN A N 1
ATOM 2011 C CA . GLN A 1 244 ? -47.778 -9.815 58.380 1.00 93.69 244 GLN A CA 1
ATOM 2012 C C . GLN A 1 244 ? -48.939 -10.720 58.830 1.00 93.69 244 GLN A C 1
ATOM 2014 O O . GLN A 1 244 ? -49.870 -10.253 59.484 1.00 93.69 244 GLN A O 1
ATOM 2019 N N . LYS A 1 245 ? -48.889 -12.024 58.523 1.00 95.69 245 LYS A N 1
ATOM 2020 C CA . LYS A 1 245 ? -49.887 -12.991 59.015 1.00 95.69 245 LYS A CA 1
ATOM 2021 C C . LYS A 1 245 ? -49.819 -13.159 60.530 1.00 95.69 245 LYS A C 1
ATOM 2023 O O . LYS A 1 245 ? -50.865 -13.243 61.169 1.00 95.69 245 LYS A O 1
ATOM 2028 N N . ASP A 1 246 ? -48.617 -13.213 61.097 1.00 95.94 246 ASP A N 1
ATOM 2029 C CA . ASP A 1 246 ? -48.425 -13.315 62.544 1.00 95.94 246 ASP A CA 1
ATOM 2030 C C . ASP A 1 246 ? -48.908 -12.066 63.277 1.00 95.94 246 ASP A C 1
ATOM 2032 O O . ASP A 1 246 ? -49.582 -12.198 64.299 1.00 95.94 246 ASP A O 1
ATOM 2036 N N . LEU A 1 247 ? -48.641 -10.880 62.722 1.00 92.19 247 LEU A N 1
ATOM 2037 C CA . LEU A 1 247 ? -49.154 -9.610 63.225 1.00 92.19 247 LEU A CA 1
ATOM 2038 C C . LEU A 1 247 ? -50.684 -9.616 63.234 1.00 92.19 247 LEU A C 1
ATOM 2040 O O . LEU A 1 247 ? -51.275 -9.457 64.296 1.00 92.19 247 LEU A O 1
ATOM 2044 N N . ASN A 1 248 ? -51.327 -9.931 62.105 1.00 94.12 248 ASN A N 1
ATOM 2045 C CA . ASN A 1 248 ? -52.790 -10.011 62.033 1.00 94.12 248 ASN A CA 1
ATOM 2046 C C . ASN A 1 248 ? -53.363 -11.033 63.029 1.00 94.12 248 ASN A C 1
ATOM 2048 O O . ASN A 1 248 ? -54.339 -10.750 63.721 1.00 94.12 248 ASN A O 1
ATOM 2052 N N . ARG A 1 249 ? -52.733 -12.208 63.159 1.00 95.69 249 ARG A N 1
ATOM 2053 C CA . ARG A 1 249 ? -53.144 -13.238 64.124 1.00 95.69 249 ARG A CA 1
ATOM 2054 C C . ARG A 1 249 ? -53.036 -12.747 65.570 1.00 95.69 249 ARG A C 1
ATOM 2056 O O . ARG A 1 249 ? -53.915 -13.055 66.375 1.00 95.69 249 ARG A O 1
ATOM 2063 N N . LEU A 1 250 ? -51.959 -12.042 65.919 1.00 93.06 250 LEU A N 1
ATOM 2064 C CA . LEU A 1 250 ? -51.759 -11.477 67.254 1.00 93.06 250 LEU A CA 1
ATOM 2065 C C . LEU A 1 250 ? -52.758 -10.353 67.538 1.00 93.06 250 LEU A C 1
ATOM 2067 O O . LEU A 1 250 ? -53.353 -10.368 68.612 1.00 93.06 250 LEU A O 1
ATOM 2071 N N . THR A 1 251 ? -53.006 -9.461 66.577 1.00 90.56 251 THR A N 1
ATOM 2072 C CA . THR A 1 251 ? -54.009 -8.391 66.682 1.00 90.56 251 THR A CA 1
ATOM 2073 C C . THR A 1 251 ? -55.414 -8.962 66.880 1.00 90.56 251 THR A C 1
ATOM 2075 O O . THR A 1 251 ? -56.105 -8.586 67.822 1.00 90.56 251 THR A O 1
ATOM 2078 N N . GLU A 1 252 ? -55.825 -9.951 66.079 1.00 93.69 252 GLU A N 1
ATOM 2079 C CA . GLU A 1 252 ? -57.120 -10.623 66.263 1.00 93.69 252 GLU A CA 1
ATOM 2080 C C . GLU A 1 252 ? -57.220 -11.347 67.611 1.00 93.69 252 GLU A C 1
ATOM 2082 O O . GLU A 1 252 ? -58.281 -11.366 68.240 1.00 93.69 252 GLU A O 1
ATOM 2087 N N . LYS A 1 253 ? -56.132 -11.986 68.062 1.00 94.62 253 LYS A N 1
ATOM 2088 C CA . LYS A 1 253 ? -56.100 -12.653 69.368 1.00 94.62 253 LYS A CA 1
ATOM 2089 C C . LYS A 1 253 ? -56.243 -11.635 70.496 1.00 94.62 253 LYS A C 1
ATOM 2091 O O . LYS A 1 253 ? -57.012 -11.905 71.415 1.00 94.62 253 LYS A O 1
ATOM 2096 N N . LEU A 1 254 ? -55.538 -10.506 70.415 1.00 91.06 254 LEU A N 1
ATOM 2097 C CA . LEU A 1 254 ? -55.619 -9.412 71.379 1.00 91.06 254 LEU A CA 1
ATOM 2098 C C . LEU A 1 254 ? -57.063 -8.914 71.499 1.00 91.06 254 LEU A C 1
ATOM 2100 O O . LEU A 1 254 ? -57.617 -8.973 72.596 1.00 91.06 254 LEU A O 1
ATOM 2104 N N . GLU A 1 255 ? -57.698 -8.574 70.376 1.00 91.62 255 GLU A N 1
ATOM 2105 C CA . GLU A 1 255 ? -59.085 -8.090 70.327 1.00 91.62 255 GLU A CA 1
ATOM 2106 C C . GLU A 1 255 ? -60.066 -9.095 70.952 1.00 91.62 255 GLU A C 1
ATOM 2108 O O . GLU A 1 255 ? -60.843 -8.763 71.848 1.00 91.62 255 GLU A O 1
ATOM 2113 N N . ARG A 1 256 ? -59.978 -10.379 70.569 1.00 94.06 256 ARG A N 1
ATOM 2114 C CA . ARG A 1 256 ? -60.828 -11.435 71.152 1.00 94.06 256 ARG A CA 1
ATOM 2115 C C . ARG A 1 256 ? -60.600 -11.585 72.658 1.00 94.06 256 ARG A C 1
ATOM 2117 O O . ARG A 1 256 ? -61.562 -11.751 73.408 1.00 94.06 256 ARG A O 1
ATOM 2124 N N . THR A 1 257 ? -59.345 -11.555 73.121 1.00 92.38 257 THR A N 1
ATOM 2125 C CA . THR A 1 257 ? -59.036 -11.659 74.558 1.00 92.38 257 THR A CA 1
ATOM 2126 C C . THR A 1 257 ? -59.514 -10.445 75.343 1.00 92.38 257 THR A C 1
ATOM 2128 O O . THR A 1 257 ? -60.016 -10.613 76.459 1.00 92.38 257 THR A O 1
ATOM 2131 N N . PHE A 1 258 ? -59.420 -9.249 74.760 1.00 93.00 258 PHE A N 1
ATOM 2132 C CA . PHE A 1 258 ? -59.953 -8.033 75.351 1.00 93.00 258 PHE A CA 1
ATOM 2133 C C . PHE A 1 258 ? -61.471 -8.122 75.478 1.00 93.00 258 PHE A C 1
ATOM 2135 O O . PHE A 1 258 ? -61.977 -8.011 76.587 1.00 93.00 258 PHE A O 1
ATOM 2142 N N . GLN A 1 259 ? -62.187 -8.463 74.405 1.00 94.25 259 GLN A N 1
ATOM 2143 C CA . GLN A 1 259 ? -63.649 -8.560 74.412 1.00 94.25 259 GLN A CA 1
ATOM 2144 C C . GLN A 1 259 ? -64.181 -9.571 75.443 1.00 94.25 259 GLN A C 1
ATOM 2146 O O . GLN A 1 259 ? -65.171 -9.309 76.135 1.00 94.25 259 GLN A O 1
ATOM 2151 N N . VAL A 1 260 ? -63.520 -10.727 75.589 1.00 95.00 260 VAL A N 1
ATOM 2152 C CA . VAL A 1 260 ? -63.873 -11.726 76.614 1.00 95.00 260 VAL A CA 1
ATOM 2153 C C . VAL A 1 260 ? -63.642 -11.179 78.025 1.00 95.00 260 VAL A C 1
ATOM 2155 O O . VAL A 1 260 ? -64.484 -11.372 78.907 1.00 95.00 260 VAL A O 1
ATOM 2158 N N . THR A 1 261 ? -62.518 -10.494 78.246 1.00 92.56 261 THR A N 1
ATOM 2159 C CA . THR A 1 261 ? -62.164 -9.927 79.555 1.00 92.56 261 THR A CA 1
ATOM 2160 C C . THR A 1 261 ? -63.072 -8.750 79.915 1.00 92.56 261 THR A C 1
ATOM 2162 O O . THR A 1 261 ? -63.576 -8.706 81.035 1.00 92.56 261 THR A O 1
ATOM 2165 N N . ASP A 1 262 ? -63.352 -7.862 78.959 1.00 93.81 262 ASP A N 1
ATOM 2166 C CA . ASP A 1 262 ? -64.291 -6.743 79.063 1.00 93.81 262 ASP A CA 1
ATOM 2167 C C . ASP A 1 262 ? -65.688 -7.248 79.435 1.00 93.81 262 ASP A C 1
ATOM 2169 O O . ASP A 1 262 ? -66.232 -6.857 80.466 1.00 93.81 262 ASP A O 1
ATOM 2173 N N . THR A 1 263 ? -66.214 -8.233 78.700 1.00 93.19 263 THR A N 1
ATOM 2174 C CA . THR A 1 263 ? -67.534 -8.817 78.984 1.00 93.19 263 THR A CA 1
ATOM 2175 C C . THR A 1 263 ? -67.605 -9.431 80.385 1.00 93.19 263 THR A C 1
ATOM 2177 O O . THR A 1 263 ? -68.631 -9.316 81.064 1.00 93.19 263 THR A O 1
ATOM 2180 N N . ARG A 1 264 ? -66.543 -10.118 80.827 1.00 91.19 264 ARG A N 1
ATOM 2181 C CA . ARG A 1 264 ? -66.497 -10.753 82.151 1.00 91.19 264 ARG A CA 1
ATOM 2182 C C . ARG A 1 264 ? -66.420 -9.711 83.264 1.00 91.19 264 ARG A C 1
ATOM 2184 O O . ARG A 1 264 ? -67.267 -9.721 84.154 1.00 91.19 264 ARG A O 1
ATOM 2191 N N . LEU A 1 265 ? -65.466 -8.787 83.184 1.00 91.38 265 LEU A N 1
ATOM 2192 C CA . LEU A 1 265 ? -65.298 -7.738 84.188 1.00 91.38 265 LEU A CA 1
ATOM 2193 C C . LEU A 1 265 ? -66.499 -6.793 84.236 1.00 91.38 265 LEU A C 1
ATOM 2195 O O . LEU A 1 265 ? -66.876 -6.367 85.322 1.00 91.38 265 LEU A O 1
ATOM 2199 N N . PHE A 1 266 ? -67.154 -6.515 83.106 1.00 92.06 266 PHE A N 1
ATOM 2200 C CA . PHE A 1 266 ? -68.374 -5.711 83.079 1.00 92.06 266 PHE A CA 1
ATOM 2201 C C . PHE A 1 266 ? -69.524 -6.373 83.849 1.00 92.06 266 PHE A C 1
ATOM 2203 O O . PHE A 1 266 ? -70.286 -5.689 84.534 1.00 92.06 266 PHE A O 1
ATOM 2210 N N . LYS A 1 267 ? -69.661 -7.704 83.766 1.00 92.25 267 LYS A N 1
ATOM 2211 C CA . LYS A 1 267 ? -70.653 -8.451 84.557 1.00 92.25 267 LYS A CA 1
ATOM 2212 C C . LYS A 1 267 ? -70.334 -8.381 86.050 1.00 92.25 267 LYS A C 1
ATOM 2214 O O . LYS A 1 267 ? -71.229 -8.060 86.830 1.00 92.25 267 LYS A O 1
ATOM 2219 N N . ASP A 1 268 ? -69.078 -8.607 86.426 1.00 89.56 268 ASP A N 1
ATOM 2220 C CA . ASP A 1 268 ? -68.640 -8.628 87.828 1.00 89.56 268 ASP A CA 1
ATOM 2221 C C . ASP A 1 268 ? -68.702 -7.222 88.471 1.00 89.56 268 ASP A C 1
ATOM 2223 O O . ASP A 1 268 ? -69.132 -7.067 89.616 1.00 89.56 268 ASP A O 1
ATOM 2227 N N . ALA A 1 269 ? -68.402 -6.166 87.705 1.00 90.31 269 ALA A N 1
ATOM 2228 C CA . ALA A 1 269 ? -68.460 -4.759 88.127 1.00 90.31 269 ALA A CA 1
ATOM 2229 C C . ALA A 1 269 ? -69.871 -4.251 88.491 1.00 90.31 269 ALA A C 1
ATOM 2231 O O . ALA A 1 269 ? -70.019 -3.189 89.119 1.00 90.31 269 ALA A O 1
ATOM 2232 N N . LYS A 1 270 ? -70.926 -4.979 88.094 1.00 89.44 270 LYS A N 1
ATOM 2233 C CA . LYS A 1 270 ? -72.306 -4.676 88.506 1.00 89.44 270 LYS A CA 1
ATOM 2234 C C . LYS A 1 270 ? -72.554 -5.011 89.973 1.00 89.44 270 LYS A C 1
ATOM 2236 O O . LYS A 1 270 ? -73.389 -4.358 90.590 1.00 89.44 270 LYS A O 1
ATOM 2241 N N . VAL A 1 271 ? -71.841 -5.999 90.513 1.00 88.81 271 VAL A N 1
ATOM 2242 C CA . VAL A 1 271 ? -72.078 -6.550 91.854 1.00 88.81 271 VAL A CA 1
ATOM 2243 C C . VAL A 1 271 ? -70.998 -6.102 92.837 1.00 88.81 271 VAL A C 1
ATOM 2245 O O . VAL A 1 271 ? -71.325 -5.721 93.956 1.00 88.81 271 VAL A O 1
ATOM 2248 N N . ASP A 1 272 ? -69.733 -6.092 92.412 1.00 91.12 272 ASP A N 1
ATOM 2249 C CA . ASP A 1 272 ? -68.584 -5.792 93.271 1.00 91.12 272 ASP A CA 1
ATOM 2250 C C . ASP A 1 272 ? -67.921 -4.446 92.919 1.00 91.12 272 ASP A C 1
ATOM 2252 O O . ASP A 1 272 ? -67.687 -4.100 91.755 1.00 91.12 272 ASP A O 1
ATOM 2256 N N . GLU A 1 273 ? -67.604 -3.666 93.952 1.00 87.50 273 GLU A N 1
ATOM 2257 C CA . GLU A 1 273 ? -66.919 -2.381 93.831 1.00 87.50 273 GLU A CA 1
ATOM 2258 C C . GLU A 1 273 ? -65.442 -2.547 93.445 1.00 87.50 273 GLU A C 1
ATOM 2260 O O . GLU A 1 273 ? -64.919 -1.745 92.663 1.00 87.50 273 GLU A O 1
ATOM 2265 N N . CYS A 1 274 ? -64.782 -3.616 93.905 1.00 87.88 274 CYS A N 1
ATOM 2266 C CA . CYS A 1 274 ? -63.409 -3.925 93.509 1.00 87.88 274 CYS A CA 1
ATOM 2267 C C . CYS A 1 274 ? -63.337 -4.250 92.006 1.00 87.88 274 CYS A C 1
ATOM 2269 O O . CYS A 1 274 ? -62.569 -3.623 91.270 1.00 87.88 274 CYS A O 1
ATOM 2271 N N . ALA A 1 275 ? -64.235 -5.116 91.519 1.00 88.00 275 ALA A N 1
ATOM 2272 C CA . ALA A 1 275 ? -64.384 -5.420 90.094 1.00 88.00 275 ALA A CA 1
ATOM 2273 C C . ALA A 1 275 ? -64.665 -4.173 89.232 1.00 88.00 275 ALA A C 1
ATOM 2275 O O . ALA A 1 275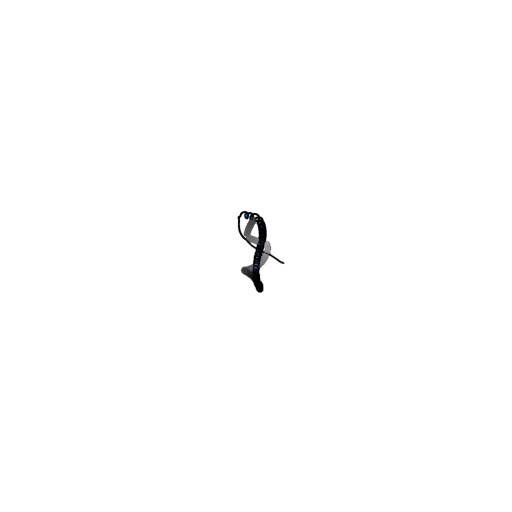 ? -64.141 -4.052 88.123 1.00 88.00 275 ALA A O 1
ATOM 2276 N N . ARG A 1 276 ? -65.422 -3.191 89.745 1.00 90.06 276 ARG A N 1
ATOM 2277 C CA . ARG A 1 276 ? -65.661 -1.912 89.050 1.00 90.06 276 ARG A CA 1
ATOM 2278 C C . ARG A 1 276 ? -64.390 -1.083 88.881 1.00 90.06 276 ARG A C 1
ATOM 2280 O O . ARG A 1 276 ? -64.217 -0.434 87.847 1.00 90.06 276 ARG A O 1
ATOM 2287 N N . ARG A 1 277 ? -63.494 -1.099 89.870 1.00 91.12 277 ARG A N 1
ATOM 2288 C CA . ARG A 1 277 ? -62.183 -0.440 89.776 1.00 91.12 277 ARG A CA 1
ATOM 2289 C C . ARG A 1 277 ? -61.296 -1.131 88.742 1.00 91.12 277 ARG A C 1
ATOM 2291 O O . ARG A 1 277 ? -60.724 -0.448 87.896 1.00 91.12 277 ARG A O 1
ATOM 2298 N N . SER A 1 278 ? -61.254 -2.463 88.756 1.00 91.00 278 SER A N 1
ATOM 2299 C CA . SER A 1 278 ? -60.529 -3.265 87.763 1.00 91.00 278 SER A CA 1
ATOM 2300 C C . SER A 1 278 ? -61.059 -3.060 86.343 1.00 91.00 278 SER A C 1
ATOM 2302 O O . SER A 1 278 ? -60.266 -2.955 85.415 1.00 91.00 278 SER A O 1
ATOM 2304 N N . TYR A 1 279 ? -62.378 -2.926 86.166 1.00 93.44 279 TYR A N 1
ATOM 2305 C CA . TYR A 1 279 ? -62.986 -2.636 84.865 1.00 93.44 279 TYR A CA 1
ATOM 2306 C C . TYR A 1 279 ? -62.544 -1.278 84.299 1.00 93.44 279 TYR A C 1
ATOM 2308 O O . TYR A 1 279 ? -62.138 -1.191 83.143 1.00 93.44 279 TYR A O 1
ATOM 2316 N N . LYS A 1 280 ? -62.533 -0.221 85.125 1.00 92.00 280 LYS A N 1
ATOM 2317 C CA . LYS A 1 280 ? -62.004 1.091 84.709 1.00 92.00 280 LYS A CA 1
ATOM 2318 C C . LYS A 1 280 ? -60.529 1.008 84.313 1.00 92.00 280 LYS A C 1
ATOM 2320 O O . LYS A 1 280 ? -60.155 1.567 83.291 1.00 92.00 280 LYS A O 1
ATOM 2325 N N . MET A 1 281 ? -59.718 0.285 85.090 1.00 91.69 281 MET A N 1
ATOM 2326 C CA . MET A 1 281 ? -58.304 0.067 84.767 1.00 91.69 281 MET A CA 1
ATOM 2327 C C . MET A 1 281 ? -58.119 -0.708 83.458 1.00 91.69 281 MET A C 1
ATOM 2329 O O . MET A 1 281 ? -57.212 -0.379 82.705 1.00 91.69 281 MET A O 1
ATOM 2333 N N . LEU A 1 282 ? -58.974 -1.696 83.165 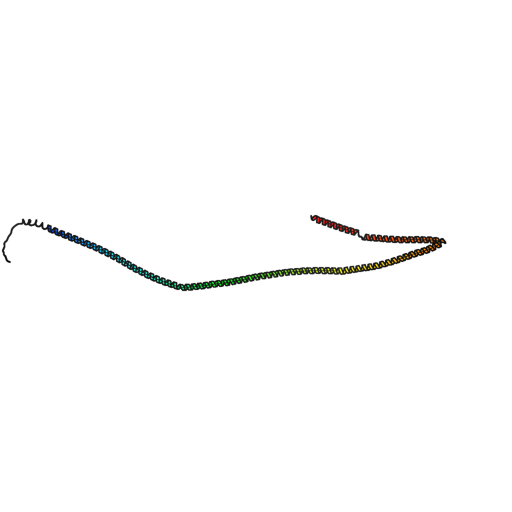1.00 92.50 282 LEU A N 1
ATOM 2334 C CA . LEU A 1 282 ? -58.939 -2.433 81.900 1.00 92.50 282 LEU A CA 1
ATOM 2335 C C . LEU A 1 282 ? -59.197 -1.505 80.704 1.00 92.50 282 LEU A C 1
ATOM 2337 O O . LEU A 1 282 ? -58.461 -1.572 79.723 1.00 92.50 282 LEU A O 1
ATOM 2341 N N . ILE A 1 283 ? -60.214 -0.642 80.784 1.00 91.88 283 ILE A N 1
ATOM 2342 C CA . ILE A 1 283 ? -60.515 0.318 79.711 1.00 91.88 283 ILE A CA 1
ATOM 2343 C C . ILE A 1 283 ? -59.334 1.269 79.511 1.00 91.88 283 ILE A C 1
ATOM 2345 O O . ILE A 1 283 ? -58.888 1.449 78.382 1.00 91.88 283 ILE A O 1
ATOM 2349 N N . THR A 1 284 ? -58.803 1.845 80.596 1.00 93.50 284 THR A N 1
ATOM 2350 C CA . THR A 1 284 ? -57.634 2.733 80.522 1.00 93.50 284 THR A CA 1
ATOM 2351 C C . THR A 1 284 ? -56.442 2.024 79.886 1.00 93.50 284 THR A C 1
ATOM 2353 O O . THR A 1 284 ? -55.853 2.564 78.959 1.00 93.50 284 THR A O 1
ATOM 2356 N N . LEU A 1 285 ? -56.152 0.785 80.298 1.00 92.12 285 LEU A N 1
ATOM 2357 C CA . LEU A 1 285 ? -55.074 -0.014 79.719 1.00 92.12 285 LEU A CA 1
ATOM 2358 C C . LEU A 1 285 ? -55.262 -0.223 78.211 1.00 92.12 285 LEU A C 1
ATOM 2360 O O . LEU A 1 285 ? -54.306 -0.079 77.460 1.00 92.12 285 LEU A O 1
ATOM 2364 N N . HIS A 1 286 ? -56.477 -0.545 77.760 1.00 90.81 286 HIS A N 1
ATOM 2365 C CA . HIS A 1 286 ? -56.752 -0.719 76.333 1.00 90.81 286 HIS A CA 1
ATOM 2366 C C . HIS A 1 286 ? -56.562 0.579 75.551 1.00 90.81 286 HIS A C 1
ATOM 2368 O O . HIS A 1 286 ? -55.897 0.576 74.521 1.00 90.81 286 HIS A O 1
ATOM 2374 N N . CYS A 1 287 ? -57.087 1.697 76.060 1.00 91.12 287 CYS A N 1
ATOM 2375 C CA . CYS A 1 287 ? -56.897 3.005 75.437 1.00 91.12 287 CYS A CA 1
ATOM 2376 C C . CYS A 1 287 ? -55.414 3.395 75.356 1.00 91.12 287 CYS A C 1
ATOM 2378 O O . CYS A 1 287 ? -54.976 3.898 74.322 1.00 91.12 287 CYS A O 1
ATOM 2380 N N . ASP A 1 288 ? -54.640 3.135 76.411 1.00 92.25 288 ASP A N 1
ATOM 2381 C CA . ASP A 1 288 ? -53.203 3.408 76.439 1.00 92.25 288 ASP A CA 1
ATOM 2382 C C . ASP A 1 288 ? -52.449 2.505 75.445 1.00 92.25 288 ASP A C 1
ATOM 2384 O O . ASP A 1 288 ? -51.578 2.979 74.716 1.00 92.25 288 ASP A O 1
ATOM 2388 N N . CYS A 1 289 ? -52.806 1.219 75.350 1.00 90.62 289 CYS A N 1
ATOM 2389 C CA . CYS A 1 289 ? -52.233 0.297 74.367 1.00 90.62 289 CYS A CA 1
ATOM 2390 C C . CYS A 1 289 ? -52.561 0.699 72.920 1.00 90.62 289 CYS A C 1
ATOM 2392 O O . CYS A 1 289 ? -51.660 0.695 72.080 1.00 90.62 289 CYS A O 1
ATOM 2394 N N . ASP A 1 290 ? -53.804 1.092 72.631 1.00 89.44 290 ASP A N 1
ATOM 2395 C CA . ASP A 1 290 ? -54.216 1.596 71.314 1.00 89.44 290 ASP A CA 1
ATOM 2396 C C . ASP A 1 290 ? -53.465 2.879 70.940 1.00 89.44 290 ASP A C 1
ATOM 2398 O O . ASP A 1 290 ? -53.064 3.071 69.789 1.00 89.44 290 ASP A O 1
ATOM 2402 N N . PHE A 1 291 ? -53.260 3.770 71.914 1.00 92.50 291 PHE A N 1
ATOM 2403 C CA . PHE A 1 291 ? -52.488 4.994 71.729 1.00 92.50 291 PHE A CA 1
ATOM 2404 C C . PHE A 1 291 ? -51.021 4.691 71.404 1.00 92.50 291 PHE A C 1
ATOM 2406 O O . PHE A 1 291 ? -50.484 5.227 70.433 1.00 92.50 291 PHE A O 1
ATOM 2413 N N . VAL A 1 292 ? -50.390 3.780 72.153 1.00 93.38 292 VAL A N 1
ATOM 2414 C CA . VAL A 1 292 ? -49.016 3.332 71.879 1.00 93.38 292 VAL A CA 1
ATOM 2415 C C . VAL A 1 292 ? -48.914 2.681 70.498 1.00 93.38 292 VAL A C 1
ATOM 2417 O O . VAL A 1 292 ? -47.972 2.976 69.765 1.00 93.38 292 VAL A O 1
ATOM 2420 N N . TYR A 1 293 ? -49.883 1.848 70.107 1.00 88.88 293 TYR A N 1
ATOM 2421 C CA . TYR A 1 293 ? -49.905 1.212 68.787 1.00 88.88 293 TYR A CA 1
ATOM 2422 C C . TYR A 1 293 ? -49.899 2.248 67.651 1.00 88.88 293 TYR A C 1
ATOM 2424 O O . TYR A 1 293 ? -49.075 2.153 66.740 1.00 88.88 293 TYR A O 1
ATOM 2432 N N . LYS A 1 294 ? -50.748 3.281 67.741 1.00 92.06 294 LYS A N 1
ATOM 2433 C CA . LYS A 1 294 ? -50.805 4.370 66.748 1.00 92.06 294 LYS A CA 1
ATOM 2434 C C . LYS A 1 294 ? -49.504 5.162 66.671 1.00 92.06 294 LYS A C 1
ATOM 2436 O O . LYS A 1 294 ? -49.013 5.403 65.574 1.00 92.06 294 LYS A O 1
ATOM 2441 N N . ILE A 1 295 ? -48.908 5.510 67.816 1.00 94.56 295 ILE A N 1
ATOM 2442 C CA . ILE A 1 295 ? -47.615 6.211 67.839 1.00 94.56 295 ILE A CA 1
ATOM 2443 C C . ILE A 1 295 ? -46.533 5.375 67.152 1.00 94.56 295 ILE A C 1
ATOM 2445 O O . ILE A 1 295 ? -45.741 5.906 66.381 1.00 94.56 295 ILE A O 1
ATOM 2449 N N . VAL A 1 296 ? -46.484 4.065 67.408 1.00 93.81 296 VAL A N 1
ATOM 2450 C CA . VAL A 1 296 ? -45.500 3.182 66.765 1.00 93.81 296 VAL A CA 1
ATOM 2451 C C . VAL A 1 296 ? -45.707 3.132 65.245 1.00 93.81 296 VAL A C 1
ATOM 2453 O O . VAL A 1 296 ? -44.727 3.136 64.498 1.00 93.81 296 VAL A O 1
ATOM 2456 N N . GLU A 1 297 ? -46.955 3.133 64.773 1.00 91.31 297 GLU A N 1
ATOM 2457 C CA . GLU A 1 297 ? -47.273 3.190 63.342 1.00 91.31 297 GLU A CA 1
ATOM 2458 C C . GLU A 1 297 ? -46.838 4.522 62.704 1.00 91.31 297 GLU A C 1
ATOM 2460 O O . GLU A 1 297 ? -46.172 4.514 61.664 1.00 91.31 297 GLU A O 1
ATOM 2465 N N . GLU A 1 298 ? -47.127 5.651 63.357 1.00 94.75 298 GLU A N 1
ATOM 2466 C CA . GLU A 1 298 ? -46.705 6.991 62.929 1.00 94.75 298 GLU A CA 1
ATOM 2467 C C . GLU A 1 298 ? -45.177 7.126 62.891 1.00 94.75 298 GLU A C 1
ATOM 2469 O O . GLU A 1 298 ? -44.621 7.579 61.889 1.00 94.75 298 GLU A O 1
ATOM 2474 N N . ILE A 1 299 ? -44.474 6.647 63.924 1.00 95.31 299 ILE A N 1
ATOM 2475 C CA . ILE A 1 299 ? -43.004 6.580 63.942 1.00 95.31 299 ILE A CA 1
ATOM 2476 C C . ILE A 1 299 ? -42.496 5.768 62.743 1.00 95.31 299 ILE A C 1
ATOM 2478 O O . ILE A 1 299 ? -41.532 6.164 62.089 1.00 95.31 299 ILE A O 1
ATOM 2482 N N . GLY A 1 300 ? -43.152 4.653 62.411 1.00 92.94 300 GLY A N 1
ATOM 2483 C CA . GLY A 1 300 ? -42.806 3.839 61.246 1.00 92.94 300 GLY A CA 1
ATOM 2484 C C . GLY A 1 300 ? -42.974 4.571 59.908 1.00 92.94 300 GLY A C 1
ATOM 2485 O O . GLY A 1 300 ? -42.190 4.343 58.985 1.00 92.94 300 GLY A O 1
ATOM 2486 N N . VAL A 1 301 ? -43.971 5.453 59.778 1.00 94.75 301 VAL A N 1
ATOM 2487 C CA . VAL A 1 301 ? -44.136 6.332 58.604 1.00 94.75 301 VAL A CA 1
ATOM 2488 C C . VAL A 1 301 ? -43.016 7.367 58.547 1.00 94.75 301 VAL A C 1
ATOM 2490 O O . VAL A 1 301 ? -42.343 7.451 57.522 1.00 94.75 301 VAL A O 1
ATOM 2493 N N . ILE A 1 302 ? -42.746 8.059 59.656 1.00 95.38 302 ILE A N 1
ATOM 2494 C CA . ILE A 1 302 ? -41.700 9.089 59.738 1.00 95.38 302 ILE A CA 1
ATOM 2495 C C . ILE A 1 302 ? -40.320 8.501 59.409 1.00 95.38 302 ILE A C 1
ATOM 2497 O O . ILE A 1 302 ? -39.559 9.101 58.661 1.00 95.38 302 ILE A O 1
ATOM 2501 N N . ILE A 1 303 ? -39.990 7.300 59.898 1.00 95.44 303 ILE A N 1
ATOM 2502 C CA . ILE A 1 303 ? -38.707 6.641 59.588 1.00 95.44 303 ILE A CA 1
ATOM 2503 C C . ILE A 1 303 ? -38.557 6.359 58.085 1.00 95.44 303 ILE A C 1
ATOM 2505 O O . ILE A 1 303 ? -37.451 6.457 57.554 1.00 95.44 303 ILE A O 1
ATOM 2509 N N . ARG A 1 304 ? -39.642 5.992 57.391 1.00 93.69 304 ARG A N 1
ATOM 2510 C CA . ARG A 1 304 ? -39.606 5.788 55.934 1.00 93.69 304 ARG A CA 1
ATOM 2511 C C . ARG A 1 304 ? -39.400 7.106 55.195 1.00 93.69 304 ARG A C 1
ATOM 2513 O O . ARG A 1 304 ? -38.558 7.151 54.310 1.00 93.69 304 ARG A O 1
ATOM 2520 N N . GLU A 1 305 ? -40.092 8.163 55.608 1.00 95.62 305 GLU A N 1
ATOM 2521 C CA . GLU A 1 305 ? -39.932 9.502 55.031 1.00 95.62 305 GLU A CA 1
ATOM 2522 C C . GLU A 1 305 ? -38.512 10.051 55.240 1.00 95.62 305 GLU A C 1
ATOM 2524 O O . GLU A 1 305 ? -37.911 10.576 54.307 1.00 95.62 305 GLU A O 1
ATOM 2529 N N . ILE A 1 306 ? -37.927 9.853 56.429 1.00 94.69 306 ILE A N 1
ATOM 2530 C CA . ILE A 1 306 ? -36.527 10.208 56.704 1.00 94.69 306 ILE A CA 1
ATOM 2531 C C . ILE A 1 306 ? -35.595 9.505 55.715 1.00 94.69 306 ILE A C 1
ATOM 2533 O O . ILE A 1 306 ? -34.767 10.170 55.101 1.00 94.69 306 ILE A O 1
ATOM 2537 N N . ARG A 1 307 ? -35.756 8.192 55.509 1.00 94.94 307 ARG A N 1
ATOM 2538 C CA . ARG A 1 307 ? -34.923 7.445 54.554 1.00 94.94 307 ARG A CA 1
ATOM 2539 C C . ARG A 1 307 ? -35.108 7.913 53.115 1.00 94.94 307 ARG A C 1
ATOM 2541 O O . ARG A 1 307 ? -34.129 8.046 52.398 1.00 94.94 307 ARG A O 1
ATOM 2548 N N . GLU A 1 308 ? -36.337 8.197 52.692 1.00 95.12 308 GLU A N 1
ATOM 2549 C CA . GLU A 1 308 ? -36.595 8.731 51.348 1.00 95.12 308 GLU A CA 1
ATOM 2550 C C . GLU A 1 308 ? -35.921 10.095 51.132 1.00 95.12 308 GLU A C 1
ATOM 2552 O O . GLU A 1 308 ? -35.398 10.362 50.049 1.00 95.12 308 GLU A O 1
ATOM 2557 N N . LEU A 1 309 ? -35.902 10.956 52.154 1.00 94.75 309 LEU A N 1
ATOM 2558 C CA . LEU A 1 309 ? -35.184 12.231 52.111 1.00 94.75 309 LEU A CA 1
ATOM 2559 C C . LEU A 1 309 ? -33.662 12.034 52.116 1.00 94.75 309 LEU A C 1
ATOM 2561 O O . LEU A 1 309 ? -32.964 12.721 51.373 1.00 94.75 309 LEU A O 1
ATOM 2565 N N . GLU A 1 310 ? -33.145 11.096 52.912 1.00 94.38 310 GLU A N 1
ATOM 2566 C CA . GLU A 1 310 ? -31.725 10.720 52.913 1.00 94.38 310 GLU A CA 1
ATOM 2567 C C . GLU A 1 310 ? -31.281 10.223 51.527 1.00 94.38 310 GLU A C 1
ATOM 2569 O O . GLU A 1 310 ? -30.290 10.723 50.990 1.00 94.38 310 GLU A O 1
ATOM 2574 N N . ASP A 1 311 ? -32.057 9.337 50.897 1.00 92.31 311 ASP A N 1
ATOM 2575 C CA . ASP A 1 311 ? -31.793 8.828 49.546 1.00 92.31 311 ASP A CA 1
ATOM 2576 C C . ASP A 1 311 ? -31.808 9.962 48.500 1.00 92.31 311 ASP A C 1
ATOM 2578 O O . ASP A 1 311 ? -30.953 10.021 47.612 1.00 92.31 311 ASP A O 1
ATOM 2582 N N . GLN A 1 312 ? -32.750 10.909 48.602 1.00 93.94 312 GLN A N 1
ATOM 2583 C CA . GLN A 1 312 ? -32.797 12.081 47.716 1.00 93.94 312 GLN A CA 1
ATOM 2584 C C . GLN A 1 312 ? -31.568 12.982 47.878 1.00 93.94 312 GLN A C 1
ATOM 2586 O O . GLN A 1 312 ? -31.023 13.462 46.879 1.00 93.94 312 GLN A O 1
ATOM 2591 N N . ILE A 1 313 ? -31.115 13.196 49.117 1.00 90.44 313 ILE A N 1
ATOM 2592 C CA . ILE A 1 313 ? -29.894 13.955 49.404 1.00 90.44 313 ILE A CA 1
ATOM 2593 C C . ILE A 1 313 ? -28.686 13.257 48.777 1.00 90.44 313 ILE A C 1
ATOM 2595 O O . ILE A 1 313 ? -27.862 13.922 48.146 1.00 90.44 313 ILE A O 1
ATOM 2599 N N . GLU A 1 314 ? -28.581 11.933 48.902 1.00 90.56 314 GLU A N 1
ATOM 2600 C CA . GLU A 1 314 ? -27.467 11.180 48.327 1.00 90.56 314 GLU A CA 1
ATOM 2601 C C . GLU A 1 314 ? -27.455 11.262 46.793 1.00 90.56 314 GLU A C 1
ATOM 2603 O O . GLU A 1 314 ? -26.407 11.519 46.192 1.00 90.56 314 GLU A O 1
ATOM 2608 N N . VAL A 1 315 ? -28.617 11.139 46.146 1.00 88.31 315 VAL A N 1
ATOM 2609 C CA . VAL A 1 315 ? -28.745 11.287 44.687 1.00 88.31 315 VAL A CA 1
ATOM 2610 C C . VAL A 1 315 ? -28.341 12.689 44.223 1.00 88.31 315 VAL A C 1
ATOM 2612 O O . VAL A 1 315 ? -27.623 12.822 43.228 1.00 88.31 315 VAL A O 1
ATOM 2615 N N . GLU A 1 316 ? -28.765 13.745 44.919 1.00 85.19 316 GLU A N 1
ATOM 2616 C CA . GLU A 1 316 ? -28.358 15.117 44.588 1.00 85.19 316 GLU A CA 1
ATOM 2617 C C . GLU A 1 316 ? -26.865 15.363 44.844 1.00 85.19 316 GLU A C 1
ATOM 2619 O O . GLU A 1 316 ? -26.200 16.021 44.040 1.00 85.19 316 GLU A O 1
ATOM 2624 N N . ALA A 1 317 ? -26.292 14.771 45.894 1.00 83.88 317 ALA A N 1
ATOM 2625 C CA . ALA A 1 317 ? -24.857 14.844 46.157 1.00 83.88 317 ALA A CA 1
ATOM 2626 C C . ALA A 1 317 ? -24.035 14.159 45.051 1.00 83.88 317 ALA A C 1
ATOM 2628 O O . ALA A 1 317 ? -23.023 14.700 44.597 1.00 83.88 317 ALA A O 1
ATOM 2629 N N . GLN A 1 318 ? -24.488 13.003 44.556 1.00 81.31 318 GLN A N 1
ATOM 2630 C CA . GLN A 1 318 ? -23.821 12.272 43.474 1.00 81.31 318 GLN A CA 1
ATOM 2631 C C . GLN A 1 318 ? -23.861 13.000 42.125 1.00 81.31 318 GLN A C 1
ATOM 2633 O O . GLN A 1 318 ? -23.016 12.742 41.263 1.00 81.31 318 GLN A O 1
ATOM 2638 N N . LYS A 1 319 ? -24.797 13.935 41.914 1.00 80.69 319 LYS A N 1
ATOM 2639 C CA . LYS A 1 319 ? -24.944 14.634 40.627 1.00 80.69 319 LYS A CA 1
ATOM 2640 C C . LYS A 1 319 ? -23.755 15.517 40.237 1.00 80.69 319 LYS A C 1
ATOM 2642 O O . LYS A 1 319 ? -23.773 16.033 39.120 1.00 80.69 319 LYS A O 1
ATOM 2647 N N . ASN A 1 320 ? -22.715 15.671 41.072 1.00 75.25 320 ASN A N 1
ATOM 2648 C CA . ASN A 1 320 ? -21.460 16.383 40.759 1.00 75.25 320 ASN A CA 1
ATOM 2649 C C . ASN A 1 320 ? -21.697 17.685 39.969 1.00 75.25 320 ASN A C 1
ATOM 2651 O O . ASN A 1 320 ? -20.969 18.022 39.032 1.00 75.25 320 ASN A O 1
ATOM 2655 N N . MET A 1 321 ? -22.765 18.410 40.319 1.00 75.81 321 MET A N 1
ATOM 2656 C CA . MET A 1 321 ? -23.280 19.515 39.512 1.00 75.81 321 MET A CA 1
ATOM 2657 C C . MET A 1 321 ? -22.239 20.630 39.383 1.00 75.81 321 MET A C 1
ATOM 2659 O O . MET A 1 321 ? -22.122 21.239 38.325 1.00 75.81 321 MET A O 1
ATOM 2663 N N . SER A 1 322 ? -21.413 20.823 40.417 1.00 75.88 322 SER A N 1
ATOM 2664 C CA . SER A 1 322 ? -20.270 21.741 40.389 1.00 75.88 322 SER A CA 1
ATOM 2665 C C . SER A 1 322 ? -19.251 21.360 39.313 1.00 75.88 322 SER A C 1
ATOM 2667 O O . SER A 1 322 ? -18.889 22.186 38.482 1.00 75.88 322 SER A O 1
ATOM 2669 N N . THR A 1 323 ? -18.833 20.094 39.264 1.00 81.06 323 THR A N 1
ATOM 2670 C CA . THR A 1 323 ? -17.857 19.601 38.279 1.00 81.06 323 THR A CA 1
ATOM 2671 C C . THR A 1 323 ? -18.421 19.653 36.857 1.00 81.06 323 THR A C 1
ATOM 2673 O O . THR A 1 323 ? -17.717 20.006 35.908 1.00 81.06 323 THR A O 1
ATOM 2676 N N . ASN A 1 324 ? -19.716 19.370 36.701 1.00 84.00 324 ASN A N 1
ATOM 2677 C CA . ASN A 1 324 ? -20.419 19.481 35.422 1.00 84.00 324 ASN A CA 1
ATOM 2678 C C . ASN A 1 324 ? -20.535 20.944 34.953 1.00 84.00 324 ASN A C 1
ATOM 2680 O O . ASN A 1 324 ? -20.368 21.239 33.771 1.00 84.00 324 ASN A O 1
ATOM 2684 N N . LEU A 1 325 ? -20.762 21.889 35.869 1.00 84.31 325 LEU A N 1
ATOM 2685 C CA . LEU A 1 325 ? -20.778 23.319 35.550 1.00 84.31 325 LEU A CA 1
ATOM 2686 C C . LEU A 1 325 ? -19.378 23.850 35.211 1.00 84.31 325 LEU A C 1
ATOM 2688 O O . LEU A 1 325 ? -19.234 24.641 34.280 1.00 84.31 325 LEU A O 1
ATOM 2692 N N . GLU A 1 326 ? -18.336 23.398 35.910 1.00 87.38 326 GLU A N 1
ATOM 2693 C CA . GLU A 1 326 ? -16.943 23.761 35.619 1.00 87.38 326 GLU A CA 1
ATOM 2694 C C . GLU A 1 326 ? -16.484 23.251 34.249 1.00 87.38 326 GLU A C 1
ATOM 2696 O O . GLU A 1 326 ? -15.863 23.992 33.480 1.00 87.38 326 GLU A O 1
ATOM 2701 N N . THR A 1 327 ? -16.814 22.003 33.913 1.00 88.06 327 THR A N 1
ATOM 2702 C CA . THR A 1 327 ? -16.515 21.418 32.597 1.00 88.06 327 THR A CA 1
ATOM 2703 C C . THR A 1 327 ? -17.257 22.151 31.483 1.00 88.06 327 THR A C 1
ATOM 2705 O O . THR A 1 327 ? -16.611 22.600 30.534 1.00 88.06 327 THR A O 1
ATOM 2708 N N . LEU A 1 328 ? -18.560 22.404 31.639 1.00 89.75 328 LEU A N 1
ATOM 2709 C CA . LEU A 1 328 ? -19.352 23.179 30.678 1.00 89.75 328 LEU A CA 1
ATOM 2710 C C . LEU A 1 328 ? -18.801 24.604 30.483 1.00 89.75 328 LEU A C 1
ATOM 2712 O O . LEU A 1 328 ? -18.734 25.113 29.363 1.00 89.75 328 LEU A O 1
ATOM 2716 N N . LEU A 1 329 ? -18.357 25.256 31.560 1.00 91.88 329 LEU A N 1
ATOM 2717 C CA . LEU A 1 329 ? -17.756 26.589 31.502 1.00 91.88 329 LEU A CA 1
ATOM 2718 C C . LEU A 1 329 ? -16.410 26.581 30.763 1.00 91.88 329 LEU A C 1
ATOM 2720 O O . LEU A 1 329 ? -16.105 27.512 30.010 1.00 91.88 329 LEU A O 1
ATOM 2724 N N . ASN A 1 330 ? -15.608 25.533 30.947 1.00 92.25 330 ASN A N 1
ATOM 2725 C CA . ASN A 1 330 ? -14.352 25.353 30.225 1.00 92.25 330 ASN A CA 1
ATOM 2726 C C . ASN A 1 330 ? -14.586 25.084 28.731 1.00 92.25 330 ASN A C 1
ATOM 2728 O O . ASN A 1 330 ? -13.926 25.701 27.890 1.00 92.25 330 ASN A O 1
ATOM 2732 N N . GLU A 1 331 ? -15.561 24.242 28.388 1.00 92.94 331 GLU A N 1
ATOM 2733 C CA . GLU A 1 331 ? -15.979 24.003 27.001 1.00 92.94 331 GLU A CA 1
ATOM 2734 C C . GLU A 1 331 ? -16.491 25.285 26.340 1.00 92.94 331 GLU A C 1
ATOM 2736 O O . GLU A 1 331 ? -16.056 25.643 25.243 1.00 92.94 331 GLU A O 1
ATOM 2741 N N . TYR A 1 332 ? -17.328 26.051 27.042 1.00 92.38 332 TYR A N 1
ATOM 2742 C CA . TYR A 1 332 ? -17.817 27.340 26.564 1.00 92.38 332 TYR A CA 1
ATOM 2743 C C . TYR A 1 332 ? -16.676 28.331 26.291 1.00 92.38 332 TYR A C 1
ATOM 2745 O O . TYR A 1 332 ? -16.651 28.981 25.241 1.00 92.38 332 TYR A O 1
ATOM 2753 N N . LYS A 1 333 ? -15.688 28.432 27.193 1.00 93.50 333 LYS A N 1
ATOM 2754 C CA . LYS A 1 333 ? -14.493 29.272 26.983 1.00 93.50 333 LYS A CA 1
ATOM 2755 C C . LYS A 1 333 ? -13.713 28.844 25.741 1.00 93.50 333 LYS A C 1
ATOM 2757 O O . LYS A 1 333 ? -13.279 29.710 24.979 1.00 93.50 333 LYS A O 1
ATOM 2762 N N . LYS A 1 334 ? -13.564 27.536 25.520 1.00 92.06 334 LYS A N 1
ATOM 2763 C CA . LYS A 1 334 ? -12.870 26.982 24.353 1.00 92.06 334 LYS A CA 1
ATOM 2764 C C . LYS A 1 334 ? -13.595 27.332 23.052 1.00 92.06 334 LYS A C 1
ATOM 2766 O O . LYS A 1 334 ? -12.976 27.909 22.162 1.00 92.06 334 LYS A O 1
ATOM 2771 N N . ILE A 1 335 ? -14.911 27.116 22.992 1.00 91.56 335 ILE A N 1
ATOM 2772 C CA . ILE A 1 335 ? -15.753 27.484 21.840 1.00 91.56 335 ILE A CA 1
ATOM 2773 C C . ILE A 1 335 ? -15.687 28.992 21.577 1.00 91.56 335 ILE A C 1
ATOM 2775 O O . ILE A 1 335 ? -15.565 29.432 20.434 1.00 91.56 335 ILE A O 1
ATOM 2779 N N . LYS A 1 336 ? -15.726 29.820 22.627 1.00 92.88 336 LYS A N 1
ATOM 2780 C CA . LYS A 1 336 ? -15.590 31.275 22.491 1.00 92.88 336 LYS A CA 1
ATOM 2781 C C . LYS A 1 336 ? -14.222 31.660 21.911 1.00 92.88 336 LYS A C 1
ATOM 2783 O O . LYS A 1 336 ? -14.159 32.549 21.064 1.00 92.88 336 LYS A O 1
ATOM 2788 N N . GLY A 1 337 ? -13.150 30.991 22.339 1.00 89.94 337 GLY A N 1
ATOM 2789 C CA . GLY A 1 337 ? -11.798 31.165 21.805 1.00 89.94 337 GLY A CA 1
ATOM 2790 C C . GLY A 1 337 ? -11.686 30.769 20.331 1.00 89.94 337 GLY A C 1
ATOM 2791 O O . GLY A 1 337 ? -11.190 31.551 19.522 1.00 89.94 337 GLY A O 1
ATOM 2792 N N . GLU A 1 338 ? -12.219 29.605 19.964 1.00 89.06 338 GLU A N 1
ATOM 2793 C CA . GLU A 1 338 ? -12.270 29.122 18.579 1.00 89.06 338 GLU A CA 1
ATOM 2794 C C . GLU A 1 338 ? -13.077 30.072 17.684 1.00 89.06 338 GLU A C 1
ATOM 2796 O O . GLU A 1 338 ? -12.605 30.470 16.621 1.00 89.06 338 GLU A O 1
ATOM 2801 N N . ASN A 1 339 ? -14.238 30.540 18.150 1.00 87.81 339 ASN A N 1
ATOM 2802 C CA . ASN A 1 339 ? -15.054 31.521 17.435 1.00 87.81 339 ASN A CA 1
ATOM 2803 C C . ASN A 1 339 ? -14.338 32.865 17.245 1.00 87.81 339 ASN A C 1
ATOM 2805 O O . ASN A 1 339 ? -14.476 33.489 16.193 1.00 87.81 339 ASN A O 1
ATOM 2809 N N . MET A 1 340 ? -13.560 33.325 18.229 1.00 87.50 340 MET A N 1
ATOM 2810 C CA . MET A 1 340 ? -12.726 34.522 18.073 1.00 87.50 340 MET A CA 1
ATOM 2811 C C . MET A 1 340 ? -11.602 34.295 17.055 1.00 87.50 340 MET A C 1
ATOM 2813 O O . MET A 1 340 ? -11.407 35.131 16.176 1.00 87.50 340 MET A O 1
ATOM 2817 N N . ALA A 1 341 ? -10.918 33.149 17.106 1.00 85.38 341 ALA A N 1
ATOM 2818 C CA . ALA A 1 341 ? -9.873 32.801 16.144 1.00 85.38 341 ALA A CA 1
ATOM 2819 C C . ALA A 1 341 ? -10.416 32.686 14.708 1.00 85.38 341 ALA A C 1
ATOM 2821 O O . ALA A 1 341 ? -9.781 33.156 13.762 1.00 85.38 341 ALA A O 1
ATOM 2822 N N . LEU A 1 342 ? -11.609 32.109 14.541 1.00 85.12 342 LEU A N 1
ATOM 2823 C CA . LEU A 1 342 ? -12.311 32.040 13.260 1.00 85.12 342 LEU A CA 1
ATOM 2824 C C . LEU A 1 342 ? -12.704 33.434 12.760 1.00 85.12 342 LEU A C 1
ATOM 2826 O O . LEU A 1 342 ? -12.445 33.749 11.600 1.00 85.12 342 LEU A O 1
ATOM 2830 N N . LYS A 1 343 ? -13.248 34.301 13.625 1.00 85.25 343 LYS A N 1
ATOM 2831 C CA . LYS A 1 343 ? -13.561 35.695 13.265 1.00 85.25 343 LYS A CA 1
ATOM 2832 C C . LYS A 1 343 ? -12.326 36.461 12.793 1.00 85.25 343 LYS A C 1
ATOM 2834 O O . LYS A 1 343 ? -12.412 37.149 11.781 1.00 85.25 343 LYS A O 1
ATOM 2839 N N . SER A 1 344 ? -11.181 36.306 13.457 1.00 80.69 344 SER A N 1
ATOM 2840 C CA . SER A 1 344 ? -9.929 36.946 13.028 1.00 80.69 344 SER A CA 1
ATOM 2841 C C . SER A 1 344 ? -9.432 36.417 11.678 1.00 80.69 344 SER A C 1
ATOM 2843 O O . SER A 1 344 ? -8.993 37.198 10.839 1.00 80.69 344 SER A O 1
ATOM 2845 N N . LYS A 1 345 ? -9.545 35.107 11.418 1.00 77.94 345 LYS A N 1
ATOM 2846 C CA . LYS A 1 345 ? -9.181 34.520 10.114 1.00 77.94 345 LYS A CA 1
ATOM 2847 C C . LYS A 1 345 ? -10.080 35.006 8.975 1.00 77.94 345 LYS A C 1
ATOM 2849 O O . LYS A 1 345 ? -9.585 35.258 7.885 1.00 77.94 345 LYS A O 1
ATOM 2854 N N . VAL A 1 346 ? -11.379 35.164 9.228 1.00 75.50 346 VAL A N 1
ATOM 2855 C CA . VAL A 1 346 ? -12.337 35.688 8.239 1.00 75.50 346 VAL A CA 1
ATOM 2856 C C . VAL A 1 346 ? -12.155 37.197 8.027 1.00 75.50 346 VAL A C 1
ATOM 2858 O O . VAL A 1 346 ? -12.307 37.675 6.907 1.00 75.50 346 VAL A O 1
ATOM 2861 N N . GLY A 1 347 ? -11.783 37.944 9.072 1.00 64.69 347 GLY A N 1
ATOM 2862 C CA . GLY A 1 347 ? -11.472 39.374 8.984 1.00 64.69 347 GLY A CA 1
ATOM 2863 C C . GLY A 1 347 ? -10.208 39.686 8.177 1.00 64.69 347 GLY A C 1
ATOM 2864 O O . GLY A 1 347 ? -10.199 40.667 7.449 1.00 64.69 347 GLY A O 1
ATOM 2865 N N . ASN A 1 348 ? -9.187 38.824 8.242 1.00 58.28 348 ASN A N 1
ATOM 2866 C CA . ASN A 1 348 ? -7.930 38.967 7.490 1.00 58.28 348 ASN A CA 1
ATOM 2867 C C . ASN A 1 348 ? -8.007 38.465 6.031 1.00 58.28 348 ASN A C 1
ATOM 2869 O O . ASN A 1 348 ? -6.996 38.471 5.334 1.00 58.28 348 ASN A O 1
ATOM 2873 N N . SER A 1 349 ? -9.169 37.975 5.586 1.00 52.78 349 SER A N 1
ATOM 2874 C CA . SER A 1 349 ? -9.395 37.464 4.225 1.00 52.78 349 SER A CA 1
ATOM 2875 C C . SER A 1 349 ? -10.204 38.434 3.344 1.00 52.78 349 SER A C 1
ATOM 2877 O O . SER A 1 349 ? -10.702 38.029 2.291 1.00 52.78 349 SER A O 1
ATOM 2879 N N . LYS A 1 350 ? -10.351 39.690 3.777 1.00 46.16 350 LYS A N 1
ATOM 2880 C CA . LYS A 1 350 ? -10.801 40.835 2.976 1.00 46.16 350 LYS A CA 1
ATOM 2881 C C . LYS A 1 350 ? -9.641 41.802 2.828 1.00 46.16 350 LYS A C 1
ATOM 2883 O O . LYS A 1 350 ? -9.562 42.417 1.745 1.00 46.16 350 LYS A O 1
#

Foldseek 3Di:
DDYDDDDDDDDDDDDDDPPVVVVPPDVVPPVVVVVVVVVVVVVVVVVVVVVVVVVVVVVVVVVVVVVVVVVVVVVVVVVVVVVVVVVVVVVVVVVVVVVVVVVVVVVVVVVCVVVVVVVVVVVVVVVVVVVVVVVVVVVVVVVVVVVVVVVVVVVVVVVVVVVVVVVVVVVVVVVVVVVVVVVVVVVVVVVVVVVVVVVVVVVCCVCCVVVVVVVVVVVVVVVVVVVVVVVVVVVVVVVVVVVVVVVVVVVVVVVVVLVVVLVVLVVVVVPDVVSVVVNVVSVVVVVVVVVVVVVVVVVVVVVVVVVVVVVVVVVVVVVPVVVVVVVVVVVVVVVVVVVVVVVVVVVVVD

pLDDT: mean 82.18, std 16.14, range [37.0, 97.81]

Radius of gyration: 116.69 Å; chains: 1; bounding box: 207×106×324 Å